Protein AF-A0A954TLA0-F1 (afdb_monomer)

Sequence (305 aa):
HREVVFVLYDPREITYAGLVEFLIKHIDPTNRRGQFNDPGVQYSPAIYYANAEEKDDAQRVLQAIEEQRIFRGKLSVAIEPRVAFWPAEDYHQDYHQKNPVKYKFFRLASGRDAFVQRHWGLRASRLELPGAFPEGKREAAAISARAEQPAPWTNFSKPSAVELKRKLTSLQYKVTQEDGTEPAFRNAYWDNKKEGIYVDVVSGEPLFSSLAKFESGTGWPSFVEPITSHAVTYRSDWKLFYTRTEVRSRFGDSHLGHVFDDGPPERGGKRYCMNSAALRFIPKEEMEAEGYGELLKLFDTAARQ

pLDDT: mean 85.94, std 15.07, range [29.86, 98.5]

Radius of gyration: 22.67 Å; Cα contacts (8 Å, |Δi|>4): 477; chains: 1; bounding box: 55×40×61 Å

Mean predicted aligned error: 14.84 Å

Secondary structure (DSSP, 8-state):
----------TTTS-HHHHHHHHHHTS-TT-TTEETTEESGGGS-EEEESSHHHHHHHHHHHHHHHHTT-SSS----EEEE-----PPPTTTTTHHHHSHHHHHHHHHHHTHHHHHHHHTGGGGG---STTSS-TTHHHHHHHHHHHS---GGG---PPPHHHHHHHS-HHHHHHHHH---PPTTSSSSSS---SEEEEETTT--EEEEGGGEE--SSSS-EESS-SSTTSEEEEEE-SSSS-EEEEEETTT--EEEEEES-S-GGGTS-EEEE-GGGEEEEEHHHHTTTT-GGGGGGT-GGG--

Solvent-accessible surface area (backbone atoms only — not comparable to full-atom values): 17425 Å² total; per-residue (Å²): 122,62,76,80,83,88,82,88,79,54,62,84,74,37,24,69,34,25,54,47,49,54,48,55,45,69,54,58,46,65,37,60,53,13,38,79,76,43,77,35,66,36,44,28,47,69,47,68,24,90,50,71,67,50,44,51,32,46,51,52,45,52,50,59,49,54,75,65,57,67,57,92,70,74,75,38,58,44,80,42,75,60,69,92,82,77,86,72,59,76,79,65,57,62,35,60,72,79,37,44,68,64,40,51,50,51,48,64,72,34,46,50,62,63,51,30,46,72,64,41,44,80,52,51,84,48,92,80,62,91,58,27,39,36,89,68,50,51,52,56,53,48,47,49,60,64,69,39,62,73,62,84,72,75,76,49,54,52,68,54,75,70,55,46,69,71,73,42,52,75,63,28,41,36,18,22,75,66,67,43,81,75,60,63,72,67,58,85,38,44,84,65,80,68,62,30,38,30,19,33,61,76,38,60,39,65,33,33,38,43,86,36,45,54,91,76,85,73,32,45,30,25,23,40,54,58,64,41,95,72,31,53,42,78,45,87,36,72,91,51,103,58,82,43,40,31,33,24,37,59,52,42,61,27,33,32,40,37,49,44,81,83,24,59,65,96,58,74,20,27,27,39,42,31,38,41,59,27,41,38,80,42,46,55,90,47,24,52,84,74,68,45,43,87,59,50,65,79,72,50,78,84,79,78,123

Structure (mmCIF, N/CA/C/O backbone):
data_AF-A0A954TLA0-F1
#
_entry.id   AF-A0A954TLA0-F1
#
loop_
_atom_site.group_PDB
_atom_site.id
_atom_site.type_symbol
_atom_site.label_atom_id
_atom_site.label_alt_id
_atom_site.label_comp_id
_atom_site.label_asym_id
_atom_site.label_entity_id
_atom_site.label_seq_id
_atom_site.pdbx_PDB_ins_code
_atom_site.Cartn_x
_atom_site.Cartn_y
_atom_site.Cartn_z
_atom_site.occupancy
_atom_site.B_iso_or_equiv
_atom_site.auth_seq_id
_atom_site.auth_comp_id
_atom_site.auth_asym_id
_atom_site.auth_atom_id
_atom_site.pdbx_PDB_model_num
ATOM 1 N N . HIS A 1 1 ? 27.339 -6.045 -15.512 1.00 86.62 1 HIS A N 1
ATOM 2 C CA . HIS A 1 1 ? 25.903 -6.154 -15.845 1.00 86.62 1 HIS A CA 1
ATOM 3 C C . HIS A 1 1 ? 25.101 -5.290 -14.879 1.00 86.62 1 HIS A C 1
ATOM 5 O O . HIS A 1 1 ? 25.613 -5.018 -13.797 1.00 86.62 1 HIS A O 1
ATOM 11 N N . ARG A 1 2 ? 23.914 -4.811 -15.274 1.00 94.50 2 ARG A N 1
ATOM 12 C CA . ARG A 1 2 ? 22.953 -4.197 -14.342 1.00 94.50 2 ARG A CA 1
ATOM 13 C C . ARG A 1 2 ? 21.958 -5.257 -13.883 1.00 94.50 2 ARG A C 1
ATOM 15 O O . ARG A 1 2 ? 21.593 -6.109 -14.691 1.00 94.50 2 ARG A O 1
ATOM 22 N N . GLU A 1 3 ? 21.535 -5.195 -12.628 1.00 95.56 3 GLU A N 1
ATOM 23 C CA . GLU A 1 3 ? 20.371 -5.940 -12.163 1.00 95.56 3 GLU A CA 1
ATOM 24 C C . GLU A 1 3 ? 19.129 -5.353 -12.828 1.00 95.56 3 GLU A C 1
ATOM 26 O O . GLU A 1 3 ? 18.889 -4.146 -12.787 1.00 95.56 3 GLU A O 1
ATOM 31 N N . VAL A 1 4 ? 18.373 -6.204 -13.513 1.00 94.56 4 VAL A N 1
ATOM 32 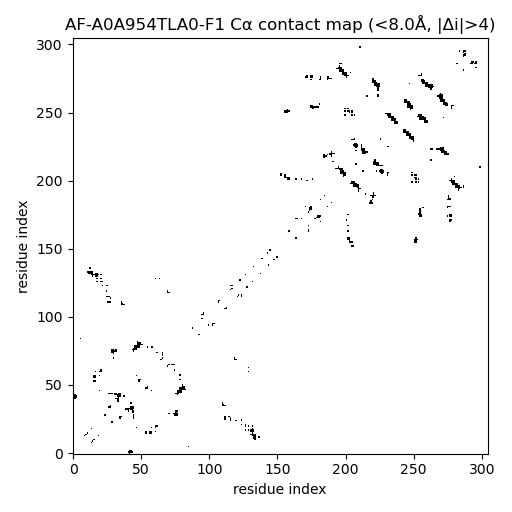C CA . VAL A 1 4 ? 17.243 -5.793 -14.344 1.00 94.56 4 VAL A CA 1
ATOM 33 C C . VAL A 1 4 ? 16.092 -6.767 -14.166 1.00 94.56 4 VAL A C 1
ATOM 35 O O . VAL A 1 4 ? 16.298 -7.960 -13.953 1.00 94.56 4 VAL A O 1
ATOM 38 N N . VAL A 1 5 ? 14.872 -6.254 -14.287 1.00 94.69 5 VAL A N 1
ATOM 39 C CA . VAL A 1 5 ? 13.654 -7.066 -14.300 1.00 94.69 5 VAL A CA 1
ATOM 40 C C . VAL A 1 5 ? 13.154 -7.141 -15.735 1.00 94.69 5 VAL A C 1
ATOM 42 O O . VAL A 1 5 ? 12.960 -6.113 -16.383 1.00 94.69 5 VAL A O 1
ATOM 45 N N . PHE A 1 6 ? 12.945 -8.359 -16.229 1.00 91.62 6 PHE A N 1
ATOM 46 C CA . PHE A 1 6 ? 12.265 -8.583 -17.498 1.00 91.62 6 PHE A CA 1
ATOM 47 C C . PHE A 1 6 ? 10.752 -8.538 -17.267 1.00 91.62 6 PHE A C 1
ATOM 49 O O . PHE A 1 6 ? 10.224 -9.314 -16.473 1.00 91.62 6 PHE A O 1
ATOM 56 N N . VAL A 1 7 ? 10.060 -7.617 -17.938 1.00 91.50 7 VAL A N 1
ATOM 57 C CA . VAL A 1 7 ? 8.620 -7.397 -17.755 1.00 91.50 7 VAL A CA 1
ATOM 58 C C . VAL A 1 7 ? 7.876 -7.859 -19.000 1.00 91.50 7 VAL A C 1
ATOM 60 O O . VAL A 1 7 ? 8.018 -7.275 -20.073 1.00 91.50 7 VAL A O 1
ATOM 63 N N . LEU A 1 8 ? 7.061 -8.899 -18.841 1.00 85.50 8 LEU A N 1
ATOM 64 C CA . LEU A 1 8 ? 6.018 -9.253 -19.798 1.00 85.50 8 LEU A CA 1
ATOM 65 C C . LEU A 1 8 ? 4.745 -8.498 -19.422 1.00 85.50 8 LEU A C 1
ATOM 67 O O . LEU A 1 8 ? 4.353 -8.495 -18.256 1.00 85.50 8 LEU A O 1
ATOM 71 N N . TYR A 1 9 ? 4.109 -7.855 -20.397 1.00 85.38 9 TYR A N 1
ATOM 72 C CA . TYR A 1 9 ? 2.904 -7.060 -20.183 1.00 85.38 9 TYR A CA 1
ATOM 73 C C . TYR A 1 9 ? 1.957 -7.166 -21.381 1.00 85.38 9 TYR A C 1
ATOM 75 O O . TYR A 1 9 ? 2.386 -7.483 -22.490 1.00 85.38 9 TYR A O 1
ATOM 83 N N . ASP A 1 10 ? 0.669 -6.907 -21.150 1.00 84.44 10 ASP A N 1
ATOM 84 C CA . ASP A 1 10 ? -0.326 -6.797 -22.217 1.00 84.44 10 ASP A CA 1
ATOM 85 C C . ASP A 1 10 ? -0.415 -5.329 -22.672 1.00 84.44 10 ASP A C 1
ATOM 87 O O . ASP A 1 10 ? -0.876 -4.490 -21.888 1.00 84.44 10 ASP A O 1
ATOM 91 N N . PRO A 1 11 ? -0.016 -4.991 -23.916 1.00 83.50 11 PRO A N 1
ATOM 92 C CA . PRO A 1 11 ? -0.061 -3.620 -24.421 1.00 83.50 11 PRO A CA 1
ATOM 93 C C . PRO A 1 11 ? -1.485 -3.061 -24.531 1.00 83.50 11 PRO A C 1
ATOM 95 O O . PRO A 1 11 ? -1.650 -1.860 -24.718 1.00 83.50 11 PRO A O 1
ATOM 98 N N . ARG A 1 12 ? -2.523 -3.900 -24.405 1.00 84.06 12 ARG A N 1
ATOM 99 C CA . ARG A 1 12 ? -3.929 -3.472 -24.330 1.00 84.06 12 ARG A CA 1
ATOM 100 C C . ARG A 1 12 ? -4.327 -3.010 -22.927 1.00 84.06 12 ARG A C 1
ATOM 102 O O . ARG A 1 12 ? -5.324 -2.309 -22.777 1.00 84.06 12 ARG A O 1
ATOM 109 N N . GLU A 1 13 ? -3.563 -3.393 -21.907 1.00 81.94 13 GLU A N 1
ATOM 110 C CA . GLU A 1 13 ? -3.814 -3.066 -20.501 1.00 81.94 13 GLU A CA 1
ATOM 111 C C . GLU A 1 13 ? -2.918 -1.936 -20.000 1.00 81.94 13 GLU A C 1
ATOM 113 O O . GLU A 1 13 ? -3.384 -1.072 -19.265 1.00 81.94 13 GLU A O 1
ATOM 118 N N . ILE A 1 14 ? -1.652 -1.915 -20.413 1.00 87.88 14 ILE A N 1
ATOM 119 C CA . ILE A 1 14 ? -0.665 -0.897 -20.046 1.00 87.88 14 ILE A CA 1
ATOM 120 C C . ILE A 1 14 ? 0.317 -0.726 -21.198 1.00 87.88 14 ILE A C 1
ATOM 122 O O . ILE A 1 14 ? 0.687 -1.697 -21.846 1.00 87.88 14 ILE A O 1
ATOM 126 N N . THR A 1 15 ? 0.746 0.497 -21.477 1.00 92.38 15 THR A N 1
ATOM 127 C CA . THR A 1 15 ? 1.724 0.746 -22.544 1.00 92.38 15 THR A CA 1
ATOM 128 C C . THR A 1 15 ? 3.154 0.675 -22.010 1.00 92.38 15 THR A C 1
ATOM 130 O O . THR A 1 15 ? 3.390 0.710 -20.797 1.00 92.38 15 THR A O 1
ATOM 133 N N . TYR A 1 16 ? 4.133 0.681 -22.917 1.00 93.75 16 TYR A N 1
ATOM 134 C CA . TYR A 1 16 ? 5.533 0.854 -22.541 1.00 93.75 16 TYR A CA 1
ATOM 135 C C . TYR A 1 16 ? 5.761 2.157 -21.757 1.00 93.75 16 TYR A C 1
ATOM 137 O O . TYR A 1 16 ? 6.376 2.140 -20.690 1.00 93.75 16 TYR A O 1
ATOM 145 N N . ALA A 1 17 ? 5.187 3.275 -22.213 1.00 94.56 17 ALA A N 1
ATOM 146 C CA . ALA A 1 17 ? 5.220 4.540 -21.479 1.00 94.56 17 ALA A CA 1
ATOM 147 C C . ALA A 1 17 ? 4.639 4.428 -20.053 1.00 94.56 17 ALA A C 1
ATOM 149 O O . ALA A 1 17 ? 5.179 5.030 -19.123 1.00 94.56 17 ALA A O 1
ATOM 150 N N . GLY A 1 18 ? 3.585 3.629 -19.850 1.00 93.62 18 GLY A N 1
ATOM 151 C CA . GLY A 1 18 ? 3.006 3.370 -18.528 1.00 93.62 18 GLY A CA 1
ATOM 152 C C . GLY A 1 18 ? 3.948 2.597 -17.608 1.00 93.62 18 GLY A C 1
ATOM 153 O O . GLY A 1 18 ? 4.080 2.936 -16.431 1.00 93.62 18 GLY A O 1
ATOM 154 N N . LEU A 1 19 ? 4.668 1.611 -18.149 1.00 95.25 19 LEU A N 1
ATOM 155 C CA . LEU A 1 19 ? 5.715 0.899 -17.413 1.00 95.25 19 LEU A CA 1
ATOM 156 C C . LEU A 1 19 ? 6.878 1.819 -17.034 1.00 95.25 19 LEU A C 1
ATOM 158 O O . LEU A 1 19 ? 7.366 1.754 -15.903 1.00 95.25 19 LEU A O 1
ATOM 162 N N . VAL A 1 20 ? 7.301 2.700 -17.946 1.00 96.88 20 VAL A N 1
ATOM 163 C CA . VAL A 1 20 ? 8.341 3.696 -17.660 1.00 96.88 20 VAL A CA 1
ATOM 164 C C . VAL A 1 20 ? 7.875 4.648 -16.559 1.00 96.88 20 VAL A C 1
ATOM 166 O O . VAL A 1 20 ? 8.606 4.856 -15.593 1.00 96.88 20 VAL A O 1
ATOM 169 N N . GLU A 1 21 ? 6.653 5.182 -16.640 1.00 95.19 21 GLU A N 1
ATOM 170 C CA . GLU A 1 21 ? 6.105 6.053 -15.595 1.00 95.19 21 GLU A CA 1
ATOM 171 C C . GLU A 1 21 ? 6.085 5.339 -14.237 1.00 95.19 21 GLU A C 1
ATOM 173 O O . GLU A 1 21 ? 6.549 5.894 -13.233 1.00 95.19 21 GLU A O 1
ATOM 178 N N . PHE A 1 22 ? 5.596 4.096 -14.208 1.00 94.19 22 PHE A N 1
ATOM 179 C CA . PHE A 1 22 ? 5.566 3.286 -12.997 1.00 94.19 22 PHE A CA 1
ATOM 180 C C . PHE A 1 22 ? 6.968 3.110 -12.407 1.00 94.19 22 PHE A C 1
ATOM 182 O O . PHE A 1 22 ? 7.162 3.329 -11.210 1.00 94.19 22 PHE A O 1
ATOM 189 N N . LEU A 1 23 ? 7.959 2.764 -13.234 1.00 95.56 23 LEU A N 1
ATOM 190 C CA . LEU A 1 23 ? 9.342 2.592 -12.800 1.00 95.56 23 LEU A CA 1
ATOM 191 C C . LEU A 1 23 ? 9.877 3.866 -12.137 1.00 95.56 23 LEU A C 1
ATOM 193 O O . LEU A 1 23 ? 10.353 3.803 -11.003 1.00 95.56 23 LEU A O 1
ATOM 197 N N . ILE A 1 24 ? 9.760 5.019 -12.804 1.00 96.38 24 ILE A N 1
ATOM 198 C CA . ILE A 1 24 ? 10.308 6.294 -12.313 1.00 96.38 24 ILE A CA 1
ATOM 199 C C . ILE A 1 24 ? 9.668 6.727 -10.991 1.00 96.38 24 ILE A C 1
ATOM 201 O O . ILE A 1 24 ? 10.348 7.285 -10.127 1.00 96.38 24 ILE A O 1
ATOM 205 N N . LYS A 1 25 ? 8.390 6.399 -10.783 1.00 93.56 25 LYS A N 1
ATOM 206 C CA . LYS A 1 25 ? 7.686 6.652 -9.517 1.00 93.56 25 LYS A CA 1
ATOM 207 C C . LYS A 1 25 ? 8.184 5.811 -8.344 1.00 93.56 25 LYS A C 1
ATOM 209 O O . LYS A 1 25 ? 7.926 6.165 -7.196 1.00 93.56 25 LYS A O 1
ATOM 214 N N . HIS A 1 26 ? 8.913 4.731 -8.610 1.00 92.88 26 HIS A N 1
ATOM 215 C CA . HIS A 1 26 ? 9.333 3.768 -7.599 1.00 92.88 26 HIS A CA 1
ATOM 216 C C . HIS A 1 26 ? 10.852 3.659 -7.436 1.00 92.88 26 HIS A C 1
ATOM 218 O O . HIS A 1 26 ? 11.294 2.814 -6.663 1.00 92.88 26 HIS A O 1
ATOM 224 N N . ILE A 1 27 ? 11.660 4.462 -8.119 1.00 95.25 27 ILE A N 1
ATOM 225 C CA . ILE A 1 27 ? 13.128 4.466 -7.988 1.00 95.25 27 ILE A CA 1
ATOM 226 C C . ILE A 1 27 ? 13.619 5.854 -7.557 1.00 95.25 27 ILE A C 1
ATOM 228 O O . ILE A 1 27 ? 12.826 6.789 -7.475 1.00 95.25 27 ILE A O 1
ATOM 232 N N . ASP A 1 28 ? 14.914 5.999 -7.280 1.00 96.00 28 ASP A N 1
ATOM 233 C CA . ASP A 1 28 ? 15.593 7.295 -7.276 1.00 96.00 28 ASP A CA 1
ATOM 234 C C . ASP A 1 28 ? 16.133 7.577 -8.688 1.00 96.00 28 ASP A C 1
ATOM 236 O O . ASP A 1 28 ? 17.219 7.105 -9.042 1.00 96.00 28 ASP A O 1
ATOM 240 N N . PRO A 1 29 ? 15.412 8.342 -9.525 1.00 96.62 29 PRO A N 1
ATOM 241 C CA . PRO A 1 29 ? 15.835 8.597 -10.893 1.00 96.62 29 PRO A CA 1
ATOM 242 C C . PRO A 1 29 ? 16.963 9.633 -10.979 1.00 96.62 29 PRO A C 1
ATOM 244 O O . PRO A 1 29 ? 17.376 9.970 -12.081 1.00 96.62 29 PRO A O 1
ATOM 247 N N . THR A 1 30 ? 17.464 10.169 -9.861 1.00 95.62 30 THR A N 1
ATOM 248 C CA . THR A 1 30 ? 18.510 11.208 -9.839 1.00 95.62 30 THR A CA 1
ATOM 249 C C . THR A 1 30 ? 19.904 10.648 -9.560 1.00 95.62 30 THR A C 1
ATOM 251 O O . THR A 1 30 ? 20.910 11.307 -9.833 1.00 95.62 30 THR A O 1
ATOM 254 N N . ASN A 1 31 ? 19.991 9.411 -9.067 1.00 93.94 31 ASN A N 1
ATOM 255 C CA . ASN A 1 31 ? 21.252 8.782 -8.702 1.00 93.94 31 ASN A CA 1
ATOM 256 C C . ASN A 1 31 ? 21.786 7.862 -9.811 1.00 93.94 31 ASN A C 1
ATOM 258 O O . ASN A 1 31 ? 21.338 6.734 -9.983 1.00 93.94 31 ASN A O 1
ATOM 262 N N . ARG A 1 32 ? 22.829 8.306 -10.523 1.00 93.06 32 ARG A N 1
ATOM 263 C CA . ARG A 1 32 ? 23.503 7.487 -11.554 1.00 93.06 32 ARG A CA 1
ATOM 264 C C . ARG A 1 32 ? 24.415 6.376 -11.015 1.00 93.06 32 ARG A C 1
ATOM 266 O O . ARG A 1 32 ? 24.985 5.633 -11.808 1.00 93.06 32 ARG A O 1
ATOM 273 N N . ARG A 1 33 ? 24.673 6.323 -9.704 1.00 92.06 33 ARG A N 1
ATOM 274 C CA . ARG A 1 33 ? 25.704 5.457 -9.091 1.00 92.06 33 ARG A CA 1
ATOM 275 C C . ARG A 1 33 ? 25.133 4.327 -8.237 1.00 92.06 33 ARG A C 1
ATOM 277 O O . ARG A 1 33 ? 25.907 3.653 -7.565 1.00 92.06 33 ARG A O 1
ATOM 284 N N . GLY A 1 34 ? 23.821 4.131 -8.252 1.00 94.00 34 GLY A N 1
ATOM 285 C CA . GLY A 1 34 ? 23.151 3.059 -7.527 1.00 94.00 34 GLY A CA 1
ATOM 286 C C . GLY A 1 34 ? 21.686 3.385 -7.282 1.00 94.00 34 GLY A C 1
ATOM 287 O O . GLY A 1 34 ? 21.138 4.301 -7.904 1.00 94.00 34 GLY A O 1
ATOM 288 N N . GLN A 1 35 ? 21.074 2.663 -6.351 1.00 94.81 35 GLN A N 1
ATOM 289 C CA . GLN A 1 35 ? 19.713 2.912 -5.893 1.00 94.81 35 GLN A CA 1
ATOM 290 C C . GLN A 1 35 ? 19.660 2.876 -4.377 1.00 94.81 35 GLN A C 1
ATOM 292 O O . GLN A 1 35 ? 19.987 1.873 -3.762 1.00 94.81 35 GLN A O 1
ATOM 297 N N . PHE A 1 36 ? 19.214 3.978 -3.778 1.00 94.56 36 PHE A N 1
ATOM 298 C CA . PHE A 1 36 ? 19.054 4.090 -2.331 1.00 94.56 36 PHE A CA 1
ATOM 299 C C . PHE A 1 36 ? 20.316 3.643 -1.560 1.00 94.56 36 PHE A C 1
ATOM 301 O O . PHE A 1 36 ? 21.389 4.207 -1.779 1.00 94.56 36 PHE A O 1
ATOM 308 N N . ASN A 1 37 ? 20.200 2.642 -0.683 1.00 92.31 37 ASN A N 1
ATOM 309 C CA . ASN A 1 37 ? 21.309 2.084 0.094 1.00 92.31 37 ASN A CA 1
ATOM 310 C C . ASN A 1 37 ? 22.177 1.074 -0.675 1.00 92.31 37 ASN A C 1
ATOM 312 O O . ASN A 1 37 ? 23.136 0.563 -0.100 1.00 92.31 37 ASN A O 1
ATOM 316 N N . ASP A 1 38 ? 21.872 0.809 -1.945 1.00 91.56 38 ASP A N 1
ATOM 317 C CA . ASP A 1 38 ? 22.571 -0.147 -2.798 1.00 91.56 38 ASP A CA 1
ATOM 318 C C . ASP A 1 38 ? 23.480 0.605 -3.795 1.00 91.56 38 ASP A C 1
ATOM 320 O O . ASP A 1 38 ? 23.035 1.047 -4.866 1.00 91.56 38 ASP A O 1
ATOM 324 N N . PRO A 1 39 ? 24.769 0.823 -3.459 1.00 93.75 39 PRO A N 1
ATOM 325 C CA . PRO A 1 39 ? 25.712 1.506 -4.334 1.00 93.75 39 PRO A CA 1
ATOM 326 C C . PRO A 1 39 ? 26.270 0.560 -5.400 1.00 93.75 39 PRO A C 1
ATOM 328 O O . PRO A 1 39 ? 26.499 -0.625 -5.163 1.00 93.75 39 PRO A O 1
ATOM 331 N N . GLY A 1 40 ? 26.588 1.110 -6.566 1.00 95.56 40 GLY A N 1
ATOM 332 C CA . GLY A 1 40 ? 27.245 0.391 -7.651 1.00 95.56 40 GLY A CA 1
ATOM 333 C C . GLY A 1 40 ? 26.529 0.562 -8.983 1.00 95.56 40 GLY A C 1
ATOM 334 O O . GLY A 1 40 ? 25.321 0.786 -9.055 1.00 95.56 40 GLY A O 1
ATOM 335 N N . VAL A 1 41 ? 27.291 0.441 -10.071 1.00 92.69 41 VAL A N 1
ATOM 336 C CA . VAL A 1 41 ? 26.756 0.566 -11.437 1.00 92.69 41 VAL A CA 1
ATOM 337 C C . VAL A 1 41 ? 25.732 -0.534 -11.724 1.00 92.69 41 VAL A C 1
ATOM 339 O O . VAL A 1 41 ? 24.780 -0.300 -12.465 1.00 92.69 41 VAL A O 1
ATOM 342 N N . GLN A 1 42 ? 25.862 -1.699 -11.090 1.00 95.12 42 GLN A N 1
ATOM 343 C CA . GLN A 1 42 ? 24.897 -2.788 -11.201 1.00 95.12 42 GLN A CA 1
ATOM 344 C C . GLN A 1 42 ? 23.488 -2.407 -10.721 1.00 95.12 42 GLN A C 1
ATOM 346 O O . GLN A 1 42 ? 22.522 -2.943 -11.248 1.00 95.12 42 GLN A O 1
ATOM 351 N N . TYR A 1 43 ? 23.371 -1.430 -9.819 1.00 95.56 43 TYR A N 1
ATOM 352 C CA . TYR A 1 43 ? 22.092 -0.903 -9.342 1.00 95.56 43 TYR A CA 1
ATOM 353 C C . TYR A 1 43 ? 21.723 0.431 -9.992 1.00 95.56 43 TYR A C 1
ATOM 355 O O . TYR A 1 43 ? 20.728 1.029 -9.619 1.00 95.56 43 TYR A O 1
ATOM 363 N N . SER A 1 44 ? 22.519 0.960 -10.925 1.00 95.69 44 SER A N 1
ATOM 364 C CA . SER A 1 44 ? 22.196 2.248 -11.553 1.00 95.69 44 SER A CA 1
ATOM 365 C C . SER A 1 44 ? 20.916 2.150 -12.399 1.00 95.69 44 SER A C 1
ATOM 367 O O . SER A 1 44 ? 20.698 1.131 -13.058 1.00 95.69 44 SER A O 1
ATOM 369 N N . PRO A 1 45 ? 20.059 3.185 -12.411 1.00 96.56 45 PRO A N 1
ATOM 370 C CA . PRO A 1 45 ? 18.765 3.116 -13.075 1.00 96.56 45 PRO A CA 1
ATOM 371 C C . PRO A 1 45 ? 18.913 3.145 -14.601 1.00 96.56 45 PRO A C 1
ATOM 373 O O . PRO A 1 45 ? 19.607 3.998 -15.161 1.00 96.56 45 PRO A O 1
ATOM 376 N N . ALA A 1 46 ? 18.227 2.227 -15.282 1.00 96.88 46 ALA A N 1
ATOM 377 C CA . ALA A 1 46 ? 18.240 2.122 -16.736 1.00 96.88 46 ALA A CA 1
ATOM 378 C C . ALA A 1 46 ? 16.910 1.589 -17.282 1.00 96.88 46 ALA A C 1
ATOM 380 O O . ALA A 1 46 ? 16.250 0.767 -16.647 1.00 96.88 46 ALA A O 1
ATOM 381 N N . ILE A 1 47 ? 16.557 2.046 -18.480 1.00 97.88 47 ILE A N 1
ATOM 382 C CA . ILE A 1 47 ? 15.422 1.611 -19.289 1.00 97.88 47 ILE A CA 1
ATOM 383 C C . ILE A 1 47 ? 15.989 1.023 -20.580 1.00 97.88 47 ILE A C 1
ATOM 385 O O . ILE A 1 47 ? 16.832 1.648 -21.229 1.00 97.88 47 ILE A O 1
ATOM 389 N N . TYR A 1 48 ? 15.523 -0.170 -20.950 1.00 97.31 48 TYR A N 1
ATOM 390 C CA . TYR A 1 48 ? 15.961 -0.854 -22.163 1.00 97.31 48 TYR A CA 1
ATOM 391 C C . TYR A 1 48 ? 14.828 -0.932 -23.181 1.00 97.31 48 TYR A C 1
ATOM 393 O O . TYR A 1 48 ? 13.767 -1.472 -22.864 1.00 97.31 48 TYR A O 1
ATOM 401 N N . TYR A 1 49 ? 15.062 -0.423 -24.390 1.00 96.75 49 TYR A N 1
ATOM 402 C CA . TYR A 1 49 ? 14.071 -0.384 -25.470 1.00 96.75 49 TYR A CA 1
ATOM 403 C C . TYR A 1 49 ? 14.387 -1.400 -26.571 1.00 96.75 49 TYR A C 1
ATOM 405 O O . TYR A 1 49 ? 15.546 -1.637 -26.915 1.00 96.75 49 TYR A O 1
ATOM 413 N N . ALA A 1 50 ? 13.359 -2.001 -27.156 1.00 94.12 50 ALA A N 1
ATOM 414 C CA . ALA A 1 50 ? 13.463 -2.951 -28.257 1.00 94.12 50 ALA A CA 1
ATOM 415 C C . ALA A 1 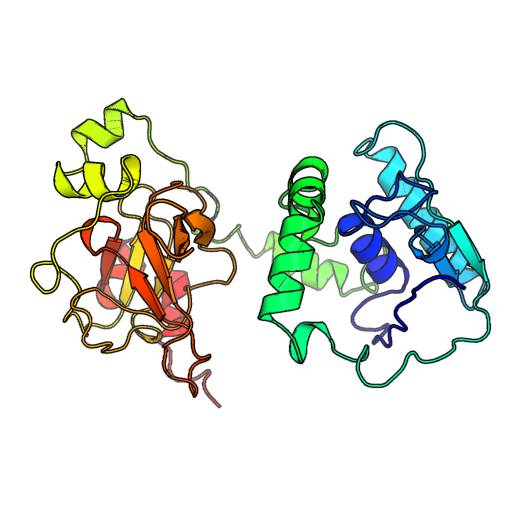50 ? 13.403 -2.278 -29.637 1.00 94.12 50 ALA A C 1
ATOM 417 O O . ALA A 1 50 ? 13.934 -2.828 -30.601 1.00 94.12 50 ALA A O 1
ATOM 418 N N . ASN A 1 51 ? 12.763 -1.111 -29.747 1.00 94.81 51 ASN A N 1
ATOM 419 C CA . ASN A 1 51 ? 12.557 -0.395 -31.007 1.00 94.81 51 ASN A CA 1
ATOM 420 C C . ASN A 1 51 ? 12.538 1.136 -30.794 1.00 94.81 51 ASN A C 1
ATOM 422 O O . ASN A 1 51 ? 12.682 1.621 -29.672 1.00 94.81 51 ASN A O 1
ATOM 426 N N . ALA A 1 52 ? 12.413 1.898 -31.885 1.00 96.00 52 ALA A N 1
ATOM 427 C CA . ALA A 1 52 ? 12.415 3.361 -31.838 1.00 96.00 52 ALA A CA 1
ATOM 428 C C . ALA A 1 52 ? 11.216 3.941 -31.066 1.00 96.00 52 ALA A C 1
ATOM 430 O O . ALA A 1 52 ? 11.390 4.904 -30.331 1.00 96.00 52 ALA A O 1
ATOM 431 N N . GLU A 1 53 ? 10.039 3.322 -31.170 1.00 93.25 53 GLU A N 1
ATOM 432 C CA . GLU A 1 53 ? 8.823 3.769 -30.480 1.00 93.25 53 GLU A CA 1
ATOM 433 C C . GLU A 1 53 ? 8.976 3.688 -28.954 1.00 93.25 53 GLU A C 1
ATOM 435 O O . GLU A 1 53 ? 8.739 4.670 -28.257 1.00 93.25 53 GLU A O 1
ATOM 440 N N . GLU A 1 54 ? 9.486 2.571 -28.425 1.00 95.62 54 GLU A N 1
ATOM 441 C CA . GLU A 1 54 ? 9.766 2.424 -26.989 1.00 95.62 54 GLU A CA 1
ATOM 442 C C . GLU A 1 54 ? 10.822 3.430 -26.497 1.00 95.62 54 GLU A C 1
ATOM 444 O O . GLU A 1 54 ? 10.734 3.956 -25.384 1.00 95.62 54 GLU A O 1
ATOM 449 N N . LYS A 1 55 ? 11.827 3.728 -27.329 1.00 97.81 55 LYS A N 1
ATOM 450 C CA . LYS A 1 55 ? 12.838 4.742 -27.010 1.00 97.81 55 LYS A CA 1
ATOM 451 C C . LYS A 1 55 ? 12.206 6.129 -26.888 1.00 97.81 55 LYS A C 1
ATOM 453 O O . LYS A 1 55 ? 12.490 6.833 -25.916 1.00 97.81 55 LYS A O 1
ATOM 458 N N . ASP A 1 56 ? 11.372 6.499 -27.853 1.00 96.19 56 ASP A N 1
ATOM 459 C CA . ASP A 1 56 ? 10.691 7.791 -27.890 1.00 96.19 56 ASP A CA 1
ATOM 460 C C . ASP A 1 56 ? 9.702 7.915 -26.718 1.00 96.19 56 ASP A C 1
ATOM 462 O O . ASP A 1 56 ? 9.661 8.947 -26.042 1.00 96.19 56 ASP A O 1
ATOM 466 N N . ASP A 1 57 ? 8.984 6.838 -26.389 1.00 94.50 57 ASP A N 1
ATOM 467 C CA . ASP A 1 57 ? 8.114 6.754 -25.215 1.00 94.50 57 ASP A CA 1
ATOM 468 C C . ASP A 1 57 ? 8.872 6.979 -23.906 1.00 94.50 57 ASP A C 1
ATOM 470 O O . ASP A 1 57 ? 8.451 7.796 -23.080 1.00 94.50 57 ASP A O 1
ATOM 474 N N . ALA A 1 58 ? 10.009 6.303 -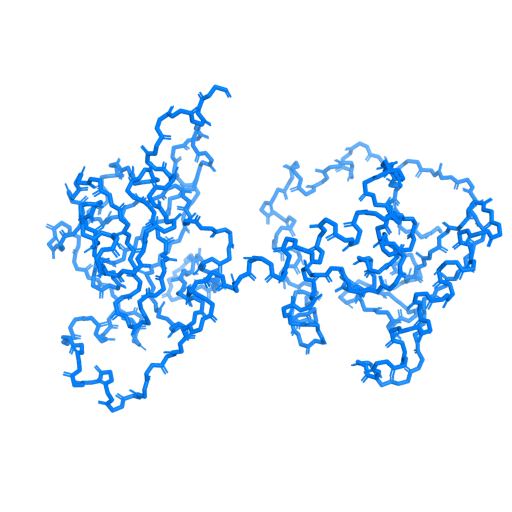23.714 1.00 96.94 58 ALA A N 1
ATOM 475 C CA . ALA A 1 58 ? 10.837 6.501 -22.530 1.00 96.94 58 ALA A CA 1
ATOM 476 C C . ALA A 1 58 ? 11.299 7.959 -22.411 1.00 96.94 58 ALA A C 1
ATOM 478 O O . ALA A 1 58 ? 11.161 8.566 -21.348 1.00 96.94 58 ALA A O 1
ATOM 479 N N . GLN A 1 59 ? 11.807 8.541 -23.501 1.00 97.19 59 GLN A N 1
ATOM 480 C CA . GLN A 1 59 ? 12.272 9.930 -23.528 1.00 97.19 59 GLN A CA 1
ATOM 481 C C . GLN A 1 59 ? 11.153 10.913 -23.181 1.00 97.19 59 GLN A C 1
ATOM 483 O O . GLN A 1 59 ? 11.338 11.783 -22.327 1.00 97.19 59 GLN A O 1
ATOM 488 N N . ARG A 1 60 ? 9.979 10.735 -23.789 1.00 95.19 60 ARG A N 1
ATOM 489 C CA . ARG A 1 60 ? 8.797 11.565 -23.555 1.00 95.19 60 ARG A CA 1
ATOM 490 C C . ARG A 1 60 ? 8.323 11.491 -22.105 1.00 95.19 60 ARG A C 1
ATOM 492 O O . ARG A 1 60 ? 8.003 12.522 -21.518 1.00 95.19 60 ARG A O 1
ATOM 499 N N . VAL A 1 61 ? 8.305 10.298 -21.508 1.00 96.12 61 VAL A N 1
ATOM 500 C CA . VAL A 1 61 ? 7.928 10.116 -20.097 1.00 96.12 61 VAL A CA 1
ATOM 501 C C . VAL A 1 61 ? 8.931 10.791 -19.164 1.00 96.12 61 VAL A C 1
ATOM 503 O O . VAL A 1 61 ? 8.516 11.527 -18.268 1.00 96.12 61 VAL A O 1
ATOM 506 N N . LEU A 1 62 ? 10.239 10.593 -19.373 1.00 96.06 62 LEU A N 1
ATOM 507 C CA . LEU A 1 62 ? 11.260 11.248 -18.547 1.00 96.06 62 LEU A CA 1
ATOM 508 C C . LEU A 1 62 ? 11.161 12.773 -18.644 1.00 96.06 62 LEU A C 1
ATOM 510 O O . LEU A 1 62 ? 11.158 13.443 -17.612 1.00 96.06 62 LEU A O 1
ATOM 514 N N . GLN A 1 63 ? 11.004 13.310 -19.856 1.00 94.88 63 GLN A N 1
ATOM 515 C CA . GLN A 1 63 ? 10.826 14.743 -20.075 1.00 94.88 63 GLN A CA 1
ATOM 516 C C . GLN A 1 63 ? 9.586 15.277 -19.342 1.00 94.88 63 GLN A C 1
ATOM 518 O O . GLN A 1 63 ? 9.678 16.259 -18.607 1.00 94.88 63 GLN A O 1
ATOM 523 N N . ALA A 1 64 ? 8.440 14.601 -19.466 1.00 93.31 64 ALA A N 1
ATOM 524 C CA . ALA A 1 64 ? 7.208 15.012 -18.795 1.00 93.31 64 ALA A CA 1
ATOM 525 C C . ALA A 1 64 ? 7.318 14.976 -17.258 1.00 93.31 64 ALA A C 1
ATOM 527 O O . ALA A 1 64 ? 6.614 15.712 -16.564 1.00 93.31 64 ALA A O 1
ATOM 528 N N . ILE A 1 65 ? 8.186 14.127 -16.697 1.00 93.44 65 ILE A N 1
ATOM 529 C CA . ILE A 1 65 ? 8.476 14.097 -15.256 1.00 93.44 65 ILE A CA 1
ATOM 530 C C . ILE A 1 65 ? 9.416 15.242 -14.856 1.00 93.44 65 ILE A C 1
ATOM 532 O O . ILE A 1 65 ? 9.193 15.878 -13.824 1.00 93.44 65 ILE A O 1
ATOM 536 N N . GLU A 1 66 ? 10.435 15.544 -15.662 1.00 94.56 66 GLU A N 1
ATOM 537 C CA . GLU A 1 66 ? 11.329 16.688 -15.434 1.00 94.56 66 GLU A CA 1
ATOM 538 C C . GLU A 1 66 ? 10.569 18.021 -15.437 1.00 94.56 66 GLU A C 1
ATOM 540 O O . GLU A 1 66 ? 10.784 18.867 -14.565 1.00 94.56 66 GLU A O 1
ATOM 545 N N . GLU A 1 67 ? 9.625 18.190 -16.365 1.00 93.25 67 GLU A N 1
ATOM 546 C CA . GLU A 1 67 ? 8.786 19.389 -16.488 1.00 93.25 67 GLU A CA 1
ATOM 547 C C . GLU A 1 67 ? 7.924 19.646 -15.244 1.00 93.25 67 GLU A C 1
ATOM 549 O O . GLU A 1 67 ? 7.650 20.797 -14.901 1.00 93.25 67 GLU A O 1
ATOM 554 N N . GLN A 1 68 ? 7.566 18.591 -14.508 1.00 91.25 68 GLN A N 1
ATOM 555 C CA . GLN A 1 68 ? 6.827 18.701 -13.248 1.00 91.25 68 GLN A CA 1
ATOM 556 C C . GLN A 1 68 ? 7.687 19.173 -12.071 1.00 91.25 68 GLN A C 1
ATOM 558 O O . GLN A 1 68 ? 7.145 19.454 -11.003 1.00 91.25 68 GLN A O 1
ATOM 563 N N . ARG A 1 69 ? 9.015 19.263 -12.240 1.00 93.00 69 ARG A N 1
ATOM 564 C CA . ARG A 1 69 ? 9.964 19.767 -11.230 1.00 93.00 69 ARG A CA 1
ATOM 565 C C . ARG A 1 69 ? 9.865 19.054 -9.877 1.00 93.00 69 ARG A C 1
ATOM 567 O O . ARG A 1 69 ? 10.085 19.656 -8.828 1.00 93.00 69 ARG A O 1
ATOM 574 N N . ILE A 1 70 ? 9.558 17.757 -9.913 1.00 91.75 70 ILE A N 1
ATOM 575 C CA . ILE A 1 70 ? 9.491 16.887 -8.728 1.00 91.75 70 ILE A CA 1
ATOM 576 C C . ILE A 1 70 ? 10.884 16.705 -8.117 1.00 91.75 70 ILE A C 1
ATOM 578 O O . ILE A 1 70 ? 11.043 16.676 -6.897 1.00 91.75 70 ILE A O 1
ATOM 582 N N . PHE A 1 71 ? 11.902 16.626 -8.973 1.00 93.56 71 PHE A N 1
ATOM 583 C CA . PHE A 1 71 ? 13.297 16.488 -8.582 1.00 93.56 71 PHE A CA 1
ATOM 584 C C . PHE A 1 71 ? 14.085 17.752 -8.915 1.00 93.56 71 PHE A C 1
ATOM 586 O O . PHE A 1 71 ? 13.758 18.504 -9.834 1.00 93.56 71 PHE A O 1
ATOM 593 N N . ARG A 1 72 ? 15.163 17.983 -8.160 1.00 87.75 72 ARG A N 1
ATOM 594 C CA . ARG A 1 72 ? 16.108 19.061 -8.457 1.00 87.75 72 ARG A CA 1
ATOM 595 C C . ARG A 1 72 ? 17.072 18.602 -9.548 1.00 87.75 72 ARG A C 1
ATOM 597 O O . ARG A 1 72 ? 17.920 17.753 -9.294 1.00 87.75 72 ARG A O 1
ATOM 604 N N . GLY A 1 73 ? 16.985 19.222 -10.721 1.00 85.12 73 GLY A N 1
ATOM 605 C CA . GLY A 1 73 ? 17.865 18.926 -11.852 1.00 85.12 73 GLY A CA 1
ATOM 606 C C . GLY A 1 73 ? 17.341 17.802 -12.746 1.00 85.12 73 GLY A C 1
ATOM 607 O O . GLY A 1 73 ? 16.178 17.419 -12.653 1.00 85.12 73 GLY A O 1
ATOM 608 N N . LYS A 1 74 ? 18.204 17.322 -13.646 1.00 92.44 74 LYS A N 1
ATOM 609 C CA . LYS A 1 74 ? 17.850 16.305 -14.643 1.00 92.44 74 LYS A CA 1
ATOM 610 C C . LYS A 1 74 ? 17.845 14.896 -14.062 1.00 92.44 74 LYS A C 1
ATOM 612 O O . LYS A 1 74 ? 18.642 14.578 -13.174 1.00 92.44 74 LYS A O 1
ATOM 617 N N . LEU A 1 75 ? 16.996 14.044 -14.622 1.00 96.75 75 LEU A N 1
ATOM 618 C CA . LEU A 1 75 ? 16.996 12.619 -14.335 1.00 96.75 75 LEU A CA 1
ATOM 619 C C . LEU A 1 75 ? 18.271 11.981 -14.899 1.00 96.75 75 LEU A C 1
ATOM 621 O O . LEU A 1 75 ? 18.774 12.333 -15.962 1.00 96.75 75 LEU A O 1
ATOM 625 N N . SER A 1 76 ? 18.806 11.027 -14.152 1.00 95.62 76 SER A N 1
ATOM 626 C CA . SER A 1 76 ? 20.041 10.296 -14.431 1.00 95.62 76 SER A CA 1
ATOM 627 C C . SER A 1 76 ? 19.779 8.855 -14.883 1.00 95.62 76 SER A C 1
ATOM 629 O O . SER A 1 76 ? 20.615 7.975 -14.675 1.00 95.62 76 SER A O 1
ATOM 631 N N . VAL A 1 77 ? 18.612 8.604 -15.478 1.00 97.62 77 VAL A N 1
ATOM 632 C CA . VAL A 1 77 ? 18.188 7.277 -15.942 1.00 97.62 77 VAL A CA 1
ATOM 633 C C . VAL A 1 77 ? 18.727 7.029 -17.346 1.00 97.62 77 VAL A C 1
ATOM 635 O O . VAL A 1 77 ? 18.487 7.821 -18.256 1.00 97.62 77 VAL A O 1
ATOM 638 N N . ALA A 1 78 ? 19.467 5.936 -17.532 1.00 97.06 78 ALA A N 1
ATOM 639 C CA . ALA A 1 78 ? 19.978 5.565 -18.848 1.00 97.06 78 ALA A CA 1
ATOM 640 C C . ALA A 1 78 ? 18.850 5.030 -19.749 1.00 97.06 78 ALA A C 1
ATOM 642 O O . ALA A 1 78 ? 17.998 4.282 -19.279 1.00 97.06 78 ALA A O 1
ATOM 643 N N . ILE A 1 79 ? 18.862 5.377 -21.039 1.00 97.94 79 ILE A N 1
ATOM 644 C CA . ILE A 1 79 ? 17.968 4.805 -22.060 1.00 97.94 79 ILE A CA 1
ATOM 645 C C . ILE A 1 79 ? 18.844 4.093 -23.090 1.00 97.94 79 ILE A C 1
ATOM 647 O O . ILE A 1 79 ? 19.564 4.738 -23.855 1.00 97.94 79 ILE A O 1
ATOM 651 N N . GLU A 1 80 ? 18.808 2.765 -23.099 1.00 97.38 80 GLU A N 1
ATOM 652 C CA . GLU A 1 80 ? 19.751 1.924 -23.844 1.00 97.38 80 GLU A CA 1
ATOM 653 C C . GLU A 1 80 ? 19.013 0.883 -24.703 1.00 97.38 80 GLU A C 1
ATOM 655 O O . GLU A 1 80 ? 17.919 0.453 -24.344 1.00 97.38 80 GLU A O 1
ATOM 660 N N . PRO A 1 81 ? 19.563 0.461 -25.855 1.00 97.62 81 PRO A N 1
ATOM 661 C CA . PRO A 1 81 ? 18.955 -0.612 -26.634 1.00 97.62 81 PRO A CA 1
ATOM 662 C C . PRO A 1 81 ? 18.968 -1.918 -25.832 1.00 97.62 81 PRO A C 1
ATOM 664 O O . PRO A 1 81 ? 19.926 -2.218 -25.116 1.00 97.62 81 PRO A O 1
ATOM 667 N N . ARG A 1 82 ? 17.909 -2.717 -25.961 1.00 94.75 82 ARG A N 1
ATOM 668 C CA . ARG A 1 82 ? 17.798 -4.018 -25.302 1.00 94.75 82 ARG A CA 1
ATOM 669 C C . ARG A 1 82 ? 18.907 -4.947 -25.791 1.00 94.75 82 ARG A C 1
ATOM 671 O O . ARG A 1 82 ? 19.005 -5.251 -26.977 1.00 94.75 82 ARG A O 1
ATOM 678 N N . VAL A 1 83 ? 19.715 -5.417 -24.846 1.00 90.81 83 VAL A N 1
ATOM 679 C CA . VAL A 1 83 ? 20.787 -6.398 -25.058 1.00 90.81 83 VAL A CA 1
ATOM 680 C C . VAL A 1 83 ? 20.361 -7.785 -24.568 1.00 90.81 83 VAL A C 1
ATOM 682 O O . VAL A 1 83 ? 19.238 -7.966 -24.094 1.00 90.81 83 VAL A O 1
ATOM 685 N N . ALA A 1 84 ? 21.255 -8.771 -24.677 1.00 93.25 84 ALA A N 1
ATOM 686 C CA . ALA A 1 84 ? 21.034 -10.103 -24.123 1.00 93.25 84 ALA A CA 1
ATOM 687 C C . ALA A 1 84 ? 20.676 -10.030 -22.627 1.00 93.25 84 ALA A C 1
ATOM 689 O O . ALA A 1 84 ? 21.415 -9.454 -21.824 1.00 93.25 84 ALA A O 1
ATOM 690 N N . PHE A 1 85 ? 19.538 -10.625 -22.275 1.00 92.94 85 PHE A N 1
ATOM 691 C CA . PHE A 1 85 ? 19.090 -10.796 -20.899 1.00 92.94 85 PHE A CA 1
ATOM 692 C C . PHE A 1 85 ? 19.578 -12.148 -20.383 1.00 92.94 85 PHE A C 1
ATOM 694 O O . PHE A 1 85 ? 19.339 -13.177 -21.014 1.00 92.94 85 PHE A O 1
ATOM 701 N N . TRP A 1 86 ? 20.251 -12.130 -19.238 1.00 94.50 86 TRP A N 1
ATOM 702 C CA . TRP A 1 86 ? 20.748 -13.325 -18.568 1.00 94.50 86 TRP A CA 1
ATOM 703 C C . TRP A 1 86 ? 19.894 -13.550 -17.323 1.00 94.50 86 TRP A C 1
ATOM 705 O O . TRP A 1 86 ? 19.976 -12.732 -16.402 1.00 94.50 86 TRP A O 1
ATOM 715 N N . PRO A 1 87 ? 19.046 -14.594 -17.293 1.00 94.06 87 PRO A N 1
ATOM 716 C CA . PRO A 1 87 ? 18.270 -14.913 -16.106 1.00 94.06 87 PRO A CA 1
ATOM 717 C C . PRO A 1 87 ? 19.194 -15.120 -14.904 1.00 94.06 87 PRO A C 1
ATOM 719 O O . PRO A 1 87 ? 20.171 -15.863 -14.991 1.00 94.06 87 PRO A O 1
ATOM 722 N N . ALA A 1 88 ? 18.880 -14.453 -13.795 1.00 93.19 88 ALA A N 1
ATOM 723 C CA . ALA A 1 88 ? 19.516 -14.729 -12.513 1.00 93.19 88 ALA A CA 1
ATOM 724 C C . ALA A 1 88 ? 19.109 -16.118 -11.996 1.00 93.19 88 ALA A C 1
ATOM 726 O O . ALA A 1 88 ? 18.099 -16.681 -12.427 1.00 93.19 88 ALA A O 1
ATOM 727 N N . GLU A 1 89 ? 19.867 -16.640 -11.038 1.00 91.88 89 GLU A N 1
ATOM 728 C CA . GLU A 1 89 ? 19.630 -17.931 -10.399 1.00 91.88 89 GLU A CA 1
ATOM 729 C C . GLU A 1 89 ? 18.220 -18.034 -9.784 1.00 91.88 89 GLU A C 1
ATOM 731 O O . GLU A 1 89 ? 17.635 -17.045 -9.336 1.00 91.88 89 GLU A O 1
ATOM 736 N N . ASP A 1 90 ? 17.681 -19.254 -9.681 1.00 91.81 90 ASP A N 1
ATOM 737 C CA . ASP A 1 90 ? 16.304 -19.512 -9.221 1.00 91.81 90 ASP A CA 1
ATOM 738 C C . ASP A 1 90 ? 15.971 -18.934 -7.839 1.00 91.81 90 ASP A C 1
ATOM 740 O O . ASP A 1 90 ? 14.810 -18.629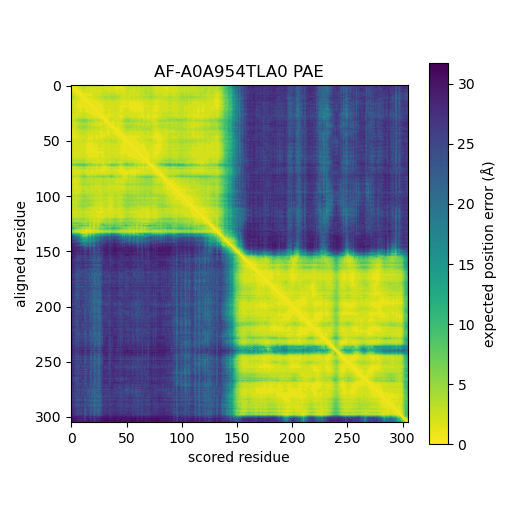 -7.543 1.00 91.81 90 ASP A O 1
ATOM 744 N N . TYR A 1 91 ? 16.974 -18.772 -6.972 1.00 89.75 91 TYR A N 1
ATOM 745 C CA . TYR A 1 91 ? 16.770 -18.184 -5.649 1.00 89.75 91 TYR A CA 1
ATOM 746 C C . TYR A 1 91 ? 16.478 -16.674 -5.707 1.00 89.75 91 TYR A C 1
ATOM 748 O O . TYR A 1 91 ? 15.863 -16.145 -4.779 1.00 89.75 91 TYR A O 1
ATOM 756 N N . HIS A 1 92 ? 16.882 -15.982 -6.779 1.00 89.75 92 HIS A N 1
ATOM 757 C CA . HIS A 1 92 ? 16.560 -14.574 -7.025 1.00 89.75 92 HIS A CA 1
ATOM 758 C C . HIS A 1 92 ? 15.172 -14.387 -7.650 1.00 89.75 92 HIS A C 1
ATOM 760 O O . HIS A 1 92 ? 14.537 -13.350 -7.440 1.00 89.75 92 HIS A O 1
ATOM 766 N N . GLN A 1 93 ? 14.676 -15.390 -8.378 1.00 89.56 93 GLN A N 1
ATOM 767 C CA . GLN A 1 93 ? 13.352 -15.344 -8.998 1.00 89.56 93 GLN A CA 1
ATOM 768 C C . GLN A 1 93 ? 12.264 -15.322 -7.923 1.00 89.56 93 GLN A C 1
ATOM 770 O O . GLN A 1 93 ? 12.310 -16.106 -6.972 1.00 89.56 93 GLN A O 1
ATOM 775 N N . ASP A 1 94 ? 11.297 -14.414 -8.052 1.00 87.25 94 ASP A N 1
ATOM 776 C CA . ASP A 1 94 ? 10.197 -14.221 -7.095 1.00 87.25 94 ASP A CA 1
ATOM 777 C C . ASP A 1 94 ? 10.651 -14.063 -5.638 1.00 87.25 94 ASP A C 1
ATOM 779 O O . ASP A 1 94 ? 9.934 -14.419 -4.700 1.00 87.25 94 ASP A O 1
ATOM 783 N N . TYR A 1 95 ? 11.844 -13.499 -5.414 1.00 85.19 95 TYR A N 1
ATOM 784 C CA . TYR A 1 95 ? 12.424 -13.385 -4.075 1.00 85.19 95 TYR A CA 1
ATOM 785 C C . TYR A 1 95 ? 11.487 -12.684 -3.076 1.00 85.19 95 TYR A C 1
ATOM 787 O O . TYR A 1 95 ? 11.418 -13.077 -1.913 1.00 85.19 95 TYR A O 1
ATOM 795 N N . HIS A 1 96 ? 10.715 -11.687 -3.526 1.00 81.69 96 HIS A N 1
ATOM 796 C CA . HIS A 1 96 ? 9.732 -10.991 -2.689 1.00 81.69 96 HIS A CA 1
ATOM 797 C C . HIS A 1 96 ? 8.576 -11.889 -2.212 1.00 81.69 96 HIS A C 1
ATOM 799 O O . HIS A 1 96 ? 8.011 -11.621 -1.154 1.00 81.69 96 HIS A O 1
ATOM 805 N N . GLN A 1 97 ? 8.237 -12.939 -2.966 1.00 80.25 97 GLN A N 1
ATOM 806 C CA . GLN A 1 97 ? 7.205 -13.918 -2.609 1.00 80.25 97 GLN A CA 1
ATOM 807 C C . GLN A 1 97 ? 7.795 -15.062 -1.789 1.00 80.25 97 GLN A C 1
ATOM 809 O O . GLN A 1 97 ? 7.196 -15.474 -0.801 1.00 80.25 97 GLN A O 1
ATOM 814 N N . LYS A 1 98 ? 8.989 -15.542 -2.164 1.00 83.06 98 LYS A N 1
ATOM 815 C CA . LYS A 1 98 ? 9.686 -16.643 -1.479 1.00 83.06 98 LYS A CA 1
ATOM 816 C C . LYS A 1 98 ? 10.232 -16.231 -0.108 1.00 83.06 98 LYS A C 1
ATOM 818 O O . LYS A 1 98 ? 10.267 -17.038 0.812 1.00 83.06 98 LYS A O 1
ATOM 823 N N . ASN A 1 99 ? 10.651 -14.971 0.042 1.00 76.69 99 ASN A N 1
ATOM 824 C CA . ASN A 1 99 ? 11.265 -14.427 1.258 1.00 76.69 99 ASN A CA 1
ATOM 825 C C . ASN A 1 99 ? 10.582 -13.118 1.707 1.00 76.69 99 ASN A C 1
ATOM 827 O O . ASN A 1 99 ? 11.250 -12.087 1.853 1.00 76.69 99 ASN A O 1
ATOM 831 N N . PRO A 1 100 ? 9.261 -13.117 1.952 1.00 70.25 100 PRO A N 1
ATOM 832 C CA . PRO A 1 100 ? 8.474 -11.892 2.077 1.00 70.25 100 PRO A CA 1
ATOM 833 C C . PRO A 1 100 ? 8.874 -11.045 3.287 1.00 70.25 100 PRO A C 1
ATOM 835 O O . PRO A 1 100 ? 8.905 -9.820 3.192 1.00 70.25 100 PRO A O 1
ATOM 838 N N . VAL A 1 101 ? 9.232 -11.670 4.414 1.00 68.38 101 VAL A N 1
ATOM 839 C CA . VAL A 1 101 ? 9.678 -10.962 5.628 1.00 68.38 101 VAL A CA 1
ATOM 840 C C . VAL A 1 101 ? 11.019 -10.268 5.388 1.00 68.38 101 VAL A C 1
ATOM 842 O O . VAL A 1 101 ? 11.147 -9.064 5.606 1.00 68.38 101 VAL A O 1
ATOM 845 N N . LYS A 1 102 ? 12.005 -11.012 4.875 1.00 66.19 102 LYS A N 1
ATOM 846 C CA . LYS A 1 102 ? 13.353 -10.498 4.605 1.00 66.19 102 LYS A CA 1
ATOM 847 C C . LYS A 1 102 ? 13.328 -9.412 3.528 1.00 66.19 102 LYS A C 1
ATOM 849 O O . LYS A 1 102 ? 13.961 -8.374 3.691 1.00 66.19 102 LYS A O 1
ATOM 854 N N . TYR A 1 103 ? 12.544 -9.609 2.469 1.00 77.38 103 TYR A N 1
ATOM 855 C CA . TYR A 1 103 ? 12.328 -8.599 1.437 1.00 77.38 103 TYR A CA 1
ATOM 856 C C . TYR A 1 103 ? 11.682 -7.325 1.996 1.00 77.38 103 TYR A C 1
ATOM 858 O O . TYR A 1 103 ? 12.181 -6.234 1.733 1.00 77.38 103 TYR A O 1
ATOM 866 N N . LYS A 1 104 ? 10.610 -7.438 2.796 1.00 73.56 104 LYS A N 1
ATOM 867 C CA . LYS A 1 104 ? 9.954 -6.272 3.414 1.00 73.56 104 LYS A CA 1
ATOM 868 C C . LYS A 1 104 ? 10.905 -5.506 4.328 1.00 73.56 104 LYS A C 1
ATOM 870 O O . LYS A 1 104 ? 10.931 -4.282 4.260 1.00 73.56 104 LYS A O 1
ATOM 875 N N . PHE A 1 105 ? 11.712 -6.210 5.125 1.00 72.94 105 PHE A N 1
ATOM 876 C CA . PHE A 1 105 ? 12.735 -5.582 5.958 1.00 72.94 105 PHE A CA 1
ATOM 877 C C . PHE A 1 105 ? 13.762 -4.819 5.113 1.00 72.94 105 PHE A C 1
ATOM 879 O O . PHE A 1 105 ? 13.996 -3.641 5.369 1.00 72.94 105 PHE A O 1
ATOM 886 N N . PHE A 1 106 ? 14.318 -5.444 4.069 1.00 77.19 106 PHE A N 1
ATOM 887 C CA . PHE A 1 106 ? 15.263 -4.770 3.174 1.00 77.19 106 PHE A CA 1
ATOM 888 C C . PHE A 1 106 ? 14.644 -3.564 2.472 1.00 77.19 106 PHE A C 1
ATOM 890 O O . PHE A 1 106 ? 15.250 -2.497 2.442 1.00 77.19 106 PHE A O 1
ATOM 897 N N . ARG A 1 107 ? 13.420 -3.696 1.955 1.00 84.12 107 ARG A N 1
ATOM 898 C CA . ARG A 1 107 ? 12.707 -2.596 1.304 1.00 84.12 107 ARG 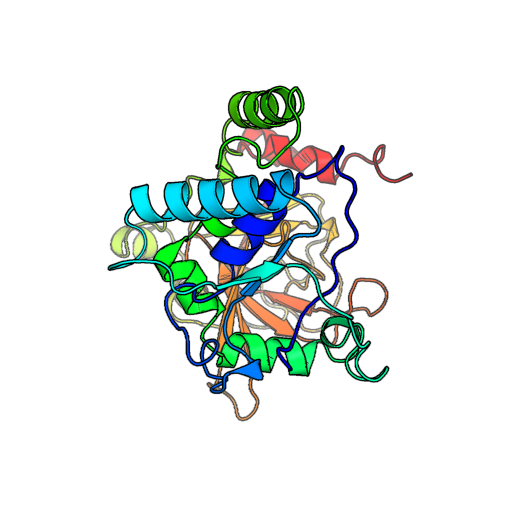A CA 1
ATOM 899 C C . ARG A 1 107 ? 12.487 -1.430 2.265 1.00 84.12 107 ARG A C 1
ATOM 901 O O . ARG A 1 107 ? 12.807 -0.299 1.906 1.00 84.12 107 ARG A O 1
ATOM 908 N N . LEU A 1 108 ? 12.011 -1.700 3.480 1.00 76.56 108 LEU A N 1
ATOM 909 C CA . LEU A 1 108 ? 11.806 -0.673 4.500 1.00 76.56 108 LEU A CA 1
ATOM 910 C C . LEU A 1 108 ? 13.130 0.012 4.870 1.00 76.56 108 LEU A C 1
ATOM 912 O O . LEU A 1 108 ? 13.203 1.239 4.910 1.00 76.56 108 LEU A O 1
ATOM 916 N N . ALA A 1 109 ? 14.187 -0.776 5.082 1.00 78.62 109 ALA A N 1
ATOM 917 C CA . ALA A 1 109 ? 15.508 -0.280 5.455 1.00 78.62 109 ALA A CA 1
ATOM 918 C C . ALA A 1 109 ? 16.230 0.454 4.316 1.00 78.62 109 ALA A C 1
ATOM 920 O O . ALA A 1 109 ? 17.101 1.273 4.591 1.00 78.62 109 ALA A O 1
ATOM 921 N N . SER A 1 110 ? 15.872 0.201 3.052 1.00 87.50 110 SER A N 1
ATOM 922 C CA . SER A 1 110 ? 16.520 0.828 1.892 1.00 87.50 110 SER A CA 1
ATOM 923 C C . SER A 1 110 ? 16.318 2.344 1.835 1.00 87.50 110 SER A C 1
ATOM 925 O O . SER A 1 110 ? 17.125 3.038 1.238 1.00 87.50 110 SER A O 1
ATOM 927 N N . GLY A 1 111 ? 15.243 2.873 2.432 1.00 87.75 111 GLY A N 1
ATOM 928 C CA . GLY A 1 111 ? 14.838 4.274 2.277 1.00 87.75 111 GLY A CA 1
ATOM 929 C C . GLY A 1 111 ? 13.971 4.546 1.039 1.00 87.75 111 GLY A C 1
ATOM 930 O O . GLY A 1 111 ? 13.487 5.668 0.874 1.00 87.75 111 GLY A O 1
ATOM 931 N N . ARG A 1 112 ? 13.701 3.524 0.213 1.00 90.62 112 ARG A N 1
ATOM 932 C CA . ARG A 1 112 ? 12.850 3.609 -0.985 1.00 90.62 112 ARG A CA 1
ATOM 933 C C . ARG A 1 112 ? 11.463 4.159 -0.688 1.00 90.62 112 ARG A C 1
ATOM 935 O O . ARG A 1 112 ? 11.046 5.129 -1.309 1.00 90.62 112 ARG A O 1
ATOM 942 N N . ASP A 1 113 ? 10.752 3.576 0.274 1.00 85.88 113 ASP A N 1
ATOM 943 C CA . ASP A 1 113 ? 9.363 3.968 0.545 1.00 85.88 113 ASP A CA 1
ATOM 944 C C . ASP A 1 113 ? 9.276 5.411 1.078 1.00 85.88 113 ASP A C 1
ATOM 946 O O . ASP A 1 113 ? 8.401 6.175 0.671 1.00 85.88 113 ASP A O 1
ATOM 950 N N . ALA A 1 114 ? 10.240 5.834 1.904 1.00 85.50 114 ALA A N 1
ATOM 951 C CA . ALA A 1 114 ? 10.339 7.218 2.369 1.00 85.50 114 ALA A CA 1
ATOM 952 C C . ALA A 1 114 ? 10.647 8.197 1.221 1.00 85.50 114 ALA A C 1
ATOM 954 O O . ALA A 1 114 ? 10.100 9.302 1.185 1.00 85.50 114 ALA A O 1
ATOM 955 N N . PHE A 1 115 ? 11.502 7.799 0.273 1.00 92.38 115 PHE A N 1
ATOM 956 C CA . PHE A 1 115 ? 11.796 8.585 -0.923 1.00 92.38 115 PHE A CA 1
ATOM 957 C C . PHE A 1 115 ? 10.558 8.743 -1.808 1.00 92.38 115 PHE A C 1
ATOM 959 O O . PHE A 1 115 ? 10.233 9.865 -2.203 1.00 92.38 115 PHE A O 1
ATOM 966 N N . VAL A 1 116 ? 9.848 7.643 -2.077 1.00 88.12 116 VAL A N 1
ATOM 967 C CA . VAL A 1 116 ? 8.626 7.640 -2.890 1.00 88.12 116 VAL A CA 1
ATOM 968 C C . VAL A 1 116 ? 7.560 8.521 -2.246 1.00 88.12 116 VAL A C 1
ATOM 970 O O . VAL A 1 116 ? 7.021 9.413 -2.899 1.00 88.12 116 VAL A O 1
ATOM 973 N N . GLN A 1 117 ? 7.316 8.355 -0.945 1.00 86.56 117 GLN A N 1
ATOM 974 C CA . GLN A 1 117 ? 6.341 9.164 -0.218 1.00 86.56 117 GLN A CA 1
ATOM 975 C C . GLN A 1 117 ? 6.680 10.660 -0.260 1.00 86.56 117 GLN A C 1
ATOM 977 O O . GLN A 1 117 ? 5.782 11.484 -0.419 1.00 86.56 117 GLN A O 1
ATOM 982 N N . ARG A 1 118 ? 7.963 11.022 -0.136 1.00 89.12 118 ARG A N 1
ATOM 983 C CA . ARG A 1 118 ? 8.412 12.422 -0.139 1.00 89.12 118 ARG A CA 1
ATOM 984 C C . ARG A 1 118 ? 8.200 13.117 -1.484 1.00 89.12 118 ARG A C 1
ATOM 986 O O . ARG A 1 118 ? 7.816 14.280 -1.492 1.00 89.12 118 ARG A O 1
ATOM 993 N N . HIS A 1 119 ? 8.501 12.440 -2.591 1.00 90.06 119 HIS A N 1
ATOM 994 C CA . HIS A 1 119 ? 8.500 13.064 -3.920 1.00 90.06 119 HIS A CA 1
ATOM 995 C C . HIS A 1 119 ? 7.167 12.900 -4.650 1.00 90.06 119 HIS A C 1
ATOM 997 O O . HIS A 1 119 ? 6.738 13.798 -5.369 1.00 90.06 119 HIS A O 1
ATOM 1003 N N . TRP A 1 120 ? 6.498 11.767 -4.451 1.00 86.19 120 TRP A N 1
ATOM 1004 C CA . TRP A 1 120 ? 5.299 11.406 -5.199 1.00 86.19 120 TRP A CA 1
ATOM 1005 C C . TRP A 1 120 ? 4.042 11.394 -4.331 1.00 86.19 120 TRP A C 1
ATOM 1007 O O . TRP A 1 120 ? 2.961 11.730 -4.817 1.00 86.19 120 TRP A O 1
ATOM 1017 N N . GLY A 1 121 ? 4.154 11.025 -3.051 1.00 83.38 121 GLY A N 1
ATOM 1018 C CA . GLY A 1 121 ? 3.002 10.872 -2.161 1.00 83.38 121 GLY A CA 1
ATOM 1019 C C . GLY A 1 121 ? 1.916 9.990 -2.791 1.00 83.38 121 GLY A C 1
ATOM 1020 O O . GLY A 1 121 ? 2.199 8.912 -3.309 1.00 83.38 121 GLY A O 1
ATOM 1021 N N . LEU A 1 122 ? 0.671 10.478 -2.821 1.00 75.50 122 LEU A N 1
ATOM 1022 C CA . LEU A 1 122 ? -0.457 9.773 -3.453 1.00 75.50 122 LEU A CA 1
ATOM 1023 C C . LEU A 1 122 ? -0.309 9.583 -4.970 1.00 75.50 122 LEU A C 1
ATOM 1025 O O . LEU A 1 122 ? -0.963 8.717 -5.539 1.00 75.50 122 LEU A O 1
ATOM 1029 N N . ARG A 1 123 ? 0.542 10.368 -5.639 1.00 77.88 123 ARG A N 1
ATOM 1030 C CA . ARG A 1 123 ? 0.758 10.265 -7.090 1.00 77.88 123 ARG A CA 1
ATOM 1031 C C . ARG A 1 123 ? 1.579 9.033 -7.466 1.00 77.88 123 ARG A C 1
ATOM 1033 O O . ARG A 1 123 ? 1.595 8.657 -8.633 1.00 77.88 123 ARG A O 1
ATOM 1040 N N . ALA A 1 124 ? 2.247 8.397 -6.498 1.00 75.06 124 ALA A N 1
ATOM 1041 C CA . ALA A 1 124 ? 3.016 7.174 -6.723 1.00 75.06 124 ALA A CA 1
ATOM 1042 C C . ALA A 1 124 ? 2.134 6.007 -7.194 1.00 75.06 124 ALA A C 1
ATOM 1044 O O . ALA A 1 124 ? 2.573 5.198 -8.005 1.00 75.06 124 ALA A O 1
ATOM 1045 N N . SER A 1 125 ? 0.891 5.937 -6.705 1.00 70.50 125 SER A N 1
ATOM 1046 C CA . SER A 1 125 ? -0.064 4.870 -7.030 1.00 70.50 125 SER A CA 1
ATOM 1047 C C . SER A 1 125 ? -0.981 5.195 -8.210 1.00 70.50 125 SER A C 1
ATOM 1049 O O . SER A 1 125 ? -1.821 4.376 -8.571 1.00 70.50 125 SER A O 1
ATOM 1051 N N . ARG A 1 126 ? -0.840 6.377 -8.820 1.00 78.25 126 ARG A N 1
ATOM 1052 C CA . ARG A 1 126 ? -1.659 6.823 -9.952 1.00 78.25 126 ARG A CA 1
ATOM 1053 C C . ARG A 1 126 ? -0.781 6.962 -11.179 1.00 78.25 126 ARG A C 1
ATOM 1055 O O . ARG A 1 126 ? 0.237 7.637 -11.098 1.00 78.25 126 ARG A O 1
ATOM 1062 N N . LEU A 1 127 ? -1.164 6.369 -12.304 1.00 73.94 127 LEU A N 1
ATOM 1063 C CA . LEU A 1 127 ? -0.547 6.672 -13.597 1.00 73.94 127 LEU A CA 1
ATOM 1064 C C . LEU A 1 127 ? -1.284 7.866 -14.206 1.00 73.94 127 LEU A C 1
ATOM 1066 O O . LEU A 1 127 ? -2.503 7.842 -14.357 1.00 73.94 127 LEU A O 1
ATOM 1070 N N . GLU A 1 128 ? -0.554 8.941 -14.470 1.00 72.88 128 GLU A N 1
ATOM 1071 C CA . GLU A 1 128 ? -1.111 10.260 -14.781 1.00 72.88 128 GLU A CA 1
ATOM 1072 C C . GLU A 1 128 ? -0.597 10.798 -16.127 1.00 72.88 128 GLU A C 1
ATOM 1074 O O . GLU A 1 128 ? -1.204 11.712 -16.696 1.00 72.88 128 GLU A O 1
ATOM 1079 N N . LEU A 1 129 ? 0.494 10.243 -16.672 1.00 79.38 129 LEU A N 1
ATOM 1080 C CA . LEU A 1 129 ? 1.107 10.771 -17.886 1.00 79.38 129 LEU A CA 1
ATOM 1081 C C . LEU A 1 129 ? 0.359 10.337 -19.158 1.00 79.38 129 LEU A C 1
ATOM 1083 O O . LEU A 1 129 ? -0.182 9.229 -19.237 1.00 79.38 129 LEU A O 1
ATOM 1087 N N . PRO A 1 130 ? 0.307 11.206 -20.189 1.00 71.88 130 PRO A N 1
ATOM 1088 C CA . PRO A 1 130 ? -0.252 10.841 -21.484 1.00 71.88 130 PRO A CA 1
ATOM 1089 C C . PRO A 1 130 ? 0.402 9.579 -22.045 1.00 71.88 130 PRO A C 1
ATOM 1091 O O . PRO A 1 130 ? 1.626 9.446 -22.049 1.00 71.88 130 PRO A O 1
ATOM 1094 N N . GLY A 1 131 ? -0.431 8.666 -22.536 1.00 80.94 131 GLY A N 1
ATOM 1095 C CA . GLY A 1 131 ? 0.022 7.424 -23.141 1.00 80.94 131 GLY A CA 1
ATOM 1096 C C . GLY A 1 131 ? 0.418 6.335 -22.152 1.00 80.94 131 GLY A C 1
ATOM 1097 O O . GLY A 1 131 ? 0.925 5.340 -22.629 1.00 80.94 131 GLY A O 1
ATOM 1098 N N . ALA A 1 132 ? 0.194 6.465 -20.835 1.00 83.88 132 ALA A N 1
ATOM 1099 C CA . ALA A 1 132 ? 0.423 5.372 -19.873 1.00 83.88 132 ALA A CA 1
ATOM 1100 C C . ALA A 1 132 ? -0.523 4.167 -20.068 1.00 83.88 132 ALA A C 1
ATOM 1102 O O . ALA A 1 132 ? -0.196 3.030 -19.729 1.00 83.88 132 ALA A O 1
ATOM 1103 N N . PHE A 1 133 ? -1.689 4.430 -20.656 1.00 84.12 133 PHE A N 1
ATOM 1104 C CA . PHE A 1 133 ? -2.685 3.443 -21.055 1.00 84.12 133 PHE A CA 1
ATOM 1105 C C . PHE A 1 133 ? -3.049 3.651 -22.530 1.00 84.12 133 PHE A C 1
ATOM 1107 O O . PHE A 1 133 ? -2.947 4.788 -23.007 1.00 84.12 133 PHE A O 1
ATOM 1114 N N . PRO A 1 134 ? -3.507 2.603 -23.239 1.00 81.56 134 PRO A N 1
ATOM 1115 C CA . PRO A 1 134 ? -3.985 2.729 -24.615 1.00 81.56 134 PRO A CA 1
ATOM 1116 C C . PRO A 1 134 ? -5.125 3.745 -24.763 1.00 81.56 134 PRO A C 1
ATOM 1118 O O . PRO A 1 134 ? -5.893 3.993 -23.823 1.00 81.56 134 PRO A O 1
ATOM 1121 N N . GLU A 1 135 ? -5.258 4.323 -25.958 1.00 69.69 135 GLU A N 1
ATOM 1122 C CA . GLU A 1 135 ? -6.382 5.201 -26.300 1.00 69.69 135 GLU A CA 1
ATOM 1123 C C . GLU A 1 135 ? -7.725 4.482 -26.050 1.00 69.69 135 GLU A C 1
ATOM 1125 O O . GLU A 1 135 ? -7.858 3.279 -26.266 1.00 69.69 135 GLU A O 1
ATOM 1130 N N . GLY A 1 136 ? -8.710 5.191 -25.489 1.00 58.66 136 GLY A N 1
ATOM 1131 C CA . GLY A 1 136 ? -9.991 4.615 -25.043 1.00 58.66 136 GLY A CA 1
ATOM 1132 C C . GLY A 1 136 ? -9.986 4.044 -23.615 1.00 58.66 136 GLY A C 1
ATOM 1133 O O . GLY A 1 136 ? -10.958 4.240 -22.883 1.00 58.66 136 GLY A O 1
ATOM 1134 N N . LYS A 1 137 ? -8.875 3.464 -23.126 1.00 60.44 137 LYS A N 1
ATOM 1135 C CA . LYS A 1 137 ? -8.746 3.119 -21.691 1.00 60.44 137 LYS A CA 1
ATOM 1136 C C . LYS A 1 137 ? -8.559 4.346 -20.811 1.00 60.44 137 LYS A C 1
ATOM 1138 O O . LYS A 1 137 ? -8.971 4.332 -19.658 1.00 60.44 137 LYS A O 1
ATOM 1143 N N . ARG A 1 138 ? -7.995 5.430 -21.353 1.00 51.84 138 ARG A N 1
ATOM 1144 C CA . ARG A 1 138 ? -7.880 6.714 -20.645 1.00 51.84 138 ARG A CA 1
ATOM 1145 C C . ARG A 1 138 ? -9.243 7.353 -20.392 1.00 51.84 138 ARG A C 1
ATOM 1147 O O . ARG A 1 138 ? -9.416 7.946 -19.340 1.00 51.84 138 ARG A O 1
ATOM 1154 N N . GLU A 1 139 ? -10.206 7.200 -21.302 1.00 45.41 139 GLU A N 1
ATOM 1155 C CA . GLU A 1 139 ? -11.594 7.617 -21.077 1.00 45.41 139 GLU A CA 1
ATOM 1156 C C . GLU A 1 139 ? -12.287 6.686 -20.093 1.00 45.41 139 GLU A C 1
ATOM 1158 O O . GLU A 1 139 ? -12.869 7.189 -19.153 1.00 45.41 139 GLU A O 1
ATOM 1163 N N . ALA A 1 140 ? -12.140 5.363 -20.180 1.00 42.47 140 ALA A N 1
ATOM 1164 C CA . ALA A 1 140 ? -12.690 4.470 -19.154 1.00 42.47 140 ALA A CA 1
ATOM 1165 C C . ALA A 1 140 ? -12.087 4.724 -17.755 1.00 42.47 140 ALA A C 1
ATOM 1167 O O . ALA A 1 140 ? -12.822 4.745 -16.776 1.00 42.47 140 ALA A O 1
ATOM 1168 N N . ALA A 1 141 ? -10.781 4.997 -17.650 1.00 42.50 141 ALA A N 1
ATOM 1169 C CA . ALA A 1 141 ? -10.088 5.301 -16.396 1.00 42.50 141 ALA A CA 1
ATOM 1170 C C . ALA A 1 141 ? -10.337 6.735 -15.900 1.00 42.50 141 ALA A C 1
ATOM 1172 O O . ALA A 1 141 ? -10.436 6.948 -14.699 1.00 42.50 141 ALA A O 1
ATOM 1173 N N . ALA A 1 142 ? -10.475 7.725 -16.789 1.00 39.22 142 ALA A N 1
ATOM 1174 C CA . ALA A 1 142 ? -10.794 9.109 -16.429 1.00 39.22 142 ALA A CA 1
ATOM 1175 C C . ALA A 1 142 ? -12.297 9.339 -16.222 1.00 39.22 142 ALA A C 1
ATOM 1177 O O . ALA A 1 142 ? -12.652 10.214 -15.444 1.00 39.22 142 ALA A O 1
ATOM 1178 N N . ILE A 1 143 ? -13.172 8.567 -16.873 1.00 37.75 143 ILE A N 1
ATOM 1179 C CA . ILE A 1 143 ? -14.613 8.481 -16.598 1.00 37.75 143 ILE A CA 1
ATOM 1180 C C . ILE A 1 143 ? -14.814 7.669 -15.323 1.00 37.75 143 ILE A C 1
ATOM 1182 O O . ILE A 1 143 ? -15.578 8.116 -14.492 1.00 37.75 143 ILE A O 1
ATOM 1186 N N . SER A 1 144 ? -14.068 6.588 -15.074 1.00 35.56 144 SER A N 1
ATOM 1187 C CA . SER A 1 144 ? -14.025 5.931 -13.756 1.00 35.56 144 SER A CA 1
ATOM 1188 C C . SER A 1 144 ? -13.514 6.886 -12.676 1.00 35.56 144 SER A C 1
ATOM 1190 O O . SER A 1 144 ? -14.113 6.941 -11.619 1.00 35.56 144 SER A O 1
ATOM 1192 N N . ALA A 1 145 ? -12.490 7.705 -12.939 1.00 36.00 145 ALA A N 1
ATOM 1193 C CA . ALA A 1 145 ? -11.954 8.676 -11.976 1.00 36.00 145 ALA A CA 1
ATOM 1194 C C . ALA A 1 145 ? -12.734 10.009 -11.890 1.00 36.00 145 ALA A C 1
ATOM 1196 O O . ALA A 1 145 ? -12.474 10.798 -10.985 1.00 36.00 145 ALA A O 1
ATOM 1197 N N . ARG A 1 146 ? -13.649 10.303 -12.832 1.00 34.44 146 ARG A N 1
ATOM 1198 C CA . ARG A 1 146 ? -14.600 11.440 -12.771 1.00 34.44 146 ARG A CA 1
ATOM 1199 C C . ARG A 1 146 ? -15.996 11.020 -12.307 1.00 34.44 146 ARG A C 1
ATOM 1201 O O . ARG A 1 146 ? -16.716 11.867 -11.789 1.00 34.44 146 ARG A O 1
ATOM 1208 N N . ALA A 1 147 ? -16.384 9.764 -12.520 1.00 31.52 147 ALA A N 1
ATOM 1209 C CA . ALA A 1 147 ? -17.616 9.159 -12.016 1.00 31.52 147 ALA A CA 1
ATOM 1210 C C . ALA A 1 147 ? -17.426 8.609 -10.598 1.00 31.52 147 ALA A C 1
ATOM 1212 O O . ALA A 1 147 ? -18.368 8.633 -9.813 1.00 31.52 147 ALA A O 1
ATOM 1213 N N . GLU A 1 148 ? -16.206 8.223 -10.219 1.00 35.38 148 GLU A N 1
ATOM 1214 C CA . GLU A 1 148 ? -15.821 8.191 -8.817 1.00 35.38 148 GLU A CA 1
ATOM 1215 C C . GLU A 1 148 ? -15.564 9.630 -8.371 1.00 35.38 148 GLU A C 1
ATOM 1217 O O . GLU A 1 148 ? -14.467 10.179 -8.485 1.00 35.38 148 GLU A O 1
ATOM 1222 N N . GLN A 1 149 ? -16.592 10.233 -7.771 1.00 38.34 149 GLN A N 1
ATOM 1223 C CA . GLN A 1 149 ? -16.331 11.041 -6.583 1.00 38.34 149 GLN A CA 1
ATOM 1224 C C . GLN A 1 149 ? -15.297 10.269 -5.749 1.00 38.34 149 GLN A C 1
ATOM 1226 O O . GLN A 1 149 ? -15.489 9.059 -5.574 1.00 38.34 149 GLN A O 1
ATOM 1231 N N . PRO A 1 150 ? -14.197 10.888 -5.273 1.00 43.09 150 PRO A N 1
ATOM 1232 C CA . PRO A 1 150 ? -13.298 10.166 -4.390 1.00 43.09 150 PRO A CA 1
ATOM 1233 C C . PRO A 1 150 ? -14.171 9.567 -3.291 1.00 43.09 150 PRO A C 1
ATOM 1235 O O . PRO A 1 150 ? -15.024 10.284 -2.759 1.00 43.09 150 PRO A O 1
ATOM 1238 N N . ALA A 1 151 ? -14.048 8.253 -3.051 1.00 45.62 151 ALA A N 1
ATOM 1239 C CA . ALA A 1 151 ? -14.886 7.581 -2.065 1.00 45.62 151 ALA A CA 1
ATOM 1240 C C . ALA A 1 151 ? -14.942 8.489 -0.824 1.00 45.62 151 ALA A C 1
ATOM 1242 O O . ALA A 1 151 ? -13.876 8.981 -0.436 1.00 45.62 151 ALA A O 1
ATOM 1243 N N . PRO A 1 152 ? -16.123 8.789 -0.248 1.00 52.44 152 PRO A N 1
ATOM 1244 C CA . PRO A 1 152 ? -16.302 9.887 0.720 1.00 52.44 152 PRO A CA 1
ATOM 1245 C C . PRO A 1 152 ? -15.295 9.858 1.889 1.00 52.44 152 PRO A C 1
ATOM 1247 O O . PRO A 1 152 ? -15.019 10.864 2.537 1.00 52.44 152 PRO A O 1
ATOM 1250 N N . TRP A 1 153 ? -14.676 8.697 2.079 1.00 60.81 153 TRP A N 1
ATOM 1251 C CA . TRP A 1 153 ? -13.606 8.342 2.992 1.00 60.81 153 TRP A CA 1
ATOM 1252 C C . TRP A 1 153 ? -12.188 8.859 2.676 1.00 60.81 153 TRP A C 1
ATOM 1254 O O . TRP A 1 153 ? -11.260 8.491 3.391 1.00 60.81 153 TRP A O 1
ATOM 1264 N N . THR A 1 154 ? -11.949 9.666 1.636 1.00 57.12 154 THR A N 1
ATOM 1265 C CA . THR A 1 154 ? -10.607 10.254 1.394 1.00 57.12 154 THR A CA 1
ATOM 1266 C C . THR A 1 154 ? -10.402 11.622 2.042 1.00 57.12 154 THR A C 1
ATOM 1268 O O . THR A 1 154 ? -9.282 12.126 2.038 1.00 57.12 154 THR A O 1
ATOM 1271 N N . ASN A 1 155 ? -11.465 12.233 2.571 1.00 65.69 155 ASN A N 1
ATOM 1272 C CA . ASN A 1 155 ? -11.438 13.580 3.153 1.00 65.69 155 ASN A CA 1
ATOM 1273 C C . ASN A 1 155 ? -11.343 13.576 4.685 1.00 65.69 155 ASN A C 1
ATOM 1275 O O . ASN A 1 155 ? -11.680 14.564 5.335 1.00 65.69 155 ASN A O 1
ATOM 1279 N N . PHE A 1 156 ? -10.879 12.479 5.280 1.00 77.50 156 PHE A N 1
ATOM 1280 C CA . PHE A 1 156 ? -10.659 12.440 6.716 1.00 77.50 156 PHE A CA 1
ATOM 1281 C C . PHE A 1 156 ? -9.442 13.252 7.122 1.00 77.50 156 PHE A C 1
ATOM 1283 O O . PHE A 1 156 ? -8.371 13.166 6.523 1.00 77.50 156 PHE A O 1
ATOM 1290 N N . SER A 1 157 ? -9.605 14.017 8.194 1.00 76.44 157 SER A N 1
ATOM 1291 C CA . SER A 1 157 ? -8.519 14.749 8.825 1.00 76.44 157 SER A CA 1
ATOM 1292 C C . SER A 1 157 ? -8.575 14.556 10.327 1.00 76.44 157 SER A C 1
ATOM 1294 O O . SER A 1 157 ? -9.650 14.595 10.926 1.00 76.44 157 SER A O 1
ATOM 1296 N N . LYS A 1 158 ? -7.406 14.413 10.946 1.00 85.25 158 LYS A N 1
ATOM 1297 C CA . LYS A 1 158 ? -7.279 1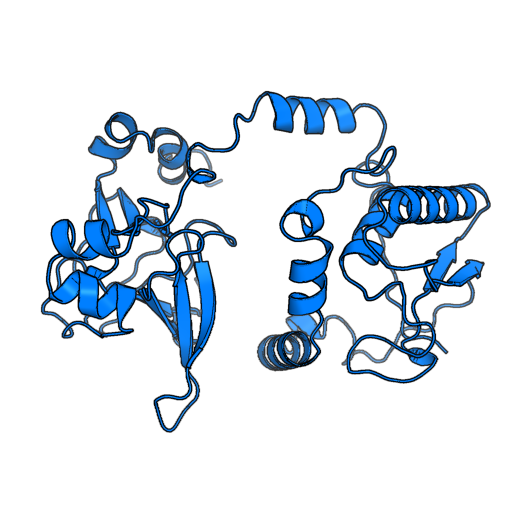4.386 12.399 1.00 85.25 158 LYS A CA 1
ATOM 1298 C C . LYS A 1 158 ? -7.839 15.684 13.014 1.00 85.25 158 LYS A C 1
ATOM 1300 O O . LYS A 1 158 ? -7.341 16.760 12.674 1.00 85.25 158 LYS A O 1
ATOM 1305 N N . PRO A 1 159 ? -8.830 15.611 13.923 1.00 84.56 159 PRO A N 1
ATOM 1306 C CA . PRO A 1 159 ? -9.289 16.772 14.684 1.00 84.56 159 PRO A CA 1
ATOM 1307 C C . PRO A 1 159 ? -8.168 17.386 15.534 1.00 84.56 159 PRO A C 1
ATOM 1309 O O . PRO A 1 159 ? -7.170 16.733 15.852 1.00 84.56 159 PRO A O 1
ATOM 1312 N N . SER A 1 160 ? -8.338 18.639 15.953 1.00 86.44 160 SER A N 1
ATOM 1313 C CA . SER A 1 160 ? -7.342 19.318 16.789 1.00 86.44 160 SER A CA 1
ATOM 1314 C C . SER A 1 160 ? -7.195 18.649 18.165 1.00 86.44 160 SER A C 1
ATOM 1316 O O . SER A 1 160 ? -8.147 18.088 18.710 1.00 86.44 160 SER A O 1
ATOM 1318 N N . ALA A 1 161 ? -6.020 18.761 18.795 1.00 83.88 161 ALA A N 1
ATOM 1319 C CA . ALA A 1 161 ? -5.767 18.155 20.111 1.00 83.88 161 ALA A CA 1
ATOM 1320 C C . ALA A 1 161 ? -6.772 18.599 21.196 1.00 83.88 161 ALA A C 1
ATOM 1322 O O . ALA A 1 161 ? -7.105 17.826 22.096 1.00 83.88 161 ALA A O 1
ATOM 1323 N N . VAL A 1 162 ? -7.282 19.833 21.100 1.00 87.88 162 VAL A N 1
ATOM 1324 C CA . VAL A 1 162 ? -8.305 20.373 22.009 1.00 87.88 162 VAL A CA 1
ATOM 1325 C C . VAL A 1 162 ? -9.647 19.667 21.810 1.00 87.88 162 VAL A C 1
ATOM 1327 O O . VAL A 1 162 ? -10.307 19.315 22.787 1.00 87.88 162 VAL A O 1
ATOM 1330 N N . GLU A 1 163 ? -10.050 19.423 20.564 1.00 87.06 163 GLU A N 1
ATOM 1331 C CA . GLU A 1 163 ? -11.280 18.689 20.259 1.00 87.06 163 GLU A CA 1
ATOM 1332 C C . GLU A 1 163 ? -11.183 17.225 20.682 1.00 87.06 163 GLU A C 1
ATOM 1334 O O . GLU A 1 163 ? -12.135 16.702 21.259 1.00 87.06 163 GLU A O 1
ATOM 1339 N N . LEU A 1 164 ? -10.029 16.582 20.467 1.00 88.44 164 LEU A N 1
ATOM 1340 C CA . LEU A 1 164 ? -9.806 15.192 20.875 1.00 88.44 164 LEU A CA 1
ATOM 1341 C C . LEU A 1 164 ? -9.985 15.009 22.383 1.00 88.44 164 LEU A C 1
ATOM 1343 O O . LEU A 1 164 ? -10.693 14.099 22.802 1.00 88.44 164 LEU A O 1
ATOM 1347 N N . LYS A 1 165 ? -9.426 15.910 23.203 1.00 88.56 165 LYS A N 1
ATOM 1348 C CA . LYS A 1 165 ? -9.588 15.866 24.668 1.00 88.56 165 LYS A CA 1
ATOM 1349 C C . LYS A 1 165 ? -11.031 16.063 25.138 1.00 88.56 165 LYS A C 1
ATOM 1351 O O . LYS A 1 165 ? -11.358 15.655 26.246 1.00 88.56 165 LYS A O 1
ATOM 1356 N N . ARG A 1 166 ? -11.879 16.713 24.332 1.00 90.75 166 ARG A N 1
ATOM 1357 C CA . ARG A 1 166 ? -13.300 16.933 24.649 1.00 90.75 166 ARG A CA 1
ATOM 1358 C C . ARG A 1 166 ? -14.197 15.793 24.175 1.00 90.75 166 ARG A C 1
ATOM 1360 O O . ARG A 1 166 ? -15.198 15.521 24.827 1.00 90.75 166 ARG A O 1
ATOM 1367 N N . LYS A 1 167 ? -13.880 15.187 23.026 1.00 91.25 167 LYS A N 1
ATOM 1368 C CA . LYS A 1 167 ? -14.706 14.153 22.383 1.00 91.25 167 LYS A CA 1
ATOM 1369 C C . LYS A 1 167 ? -14.398 12.744 22.886 1.00 91.25 167 LYS A C 1
ATOM 1371 O O . LYS A 1 167 ? -15.315 11.939 23.000 1.00 91.25 167 LYS A O 1
ATOM 1376 N N . LEU A 1 168 ? -13.128 12.440 23.146 1.00 94.25 168 LEU A N 1
ATOM 1377 C CA . LEU A 1 168 ? -12.694 11.095 23.514 1.00 94.25 168 LEU A CA 1
ATOM 1378 C C . LEU A 1 168 ? -12.810 10.867 25.019 1.00 94.25 168 LEU A C 1
ATOM 1380 O O . LEU A 1 168 ? -12.513 11.747 25.828 1.00 94.25 168 LEU A O 1
ATOM 1384 N N . THR A 1 169 ? -13.158 9.641 25.402 1.00 96.56 169 THR A N 1
ATOM 1385 C CA . THR A 1 169 ? -12.981 9.203 26.791 1.00 96.56 169 THR A CA 1
ATOM 1386 C C . THR A 1 169 ? -11.494 9.134 27.141 1.00 96.56 169 THR A C 1
ATOM 1388 O O . THR A 1 169 ? -10.636 9.007 26.264 1.00 96.56 169 THR A O 1
ATOM 1391 N N . SER A 1 170 ? -11.162 9.148 28.435 1.00 96.31 170 SER A N 1
ATOM 1392 C CA . SER A 1 170 ? -9.766 9.043 28.883 1.00 96.31 170 SER A CA 1
ATOM 1393 C C . SER A 1 170 ? -9.066 7.787 28.352 1.00 96.31 170 SER A C 1
ATOM 1395 O O . SER A 1 170 ? -7.891 7.850 28.003 1.00 96.31 170 SER A O 1
ATOM 1397 N N . LEU A 1 171 ? -9.783 6.659 28.239 1.00 96.44 171 LEU A N 1
ATOM 1398 C CA . LEU A 1 171 ? -9.232 5.427 27.670 1.00 96.44 171 LEU A CA 1
ATOM 1399 C C . LEU A 1 171 ? -9.001 5.552 26.159 1.00 96.44 171 LEU A C 1
ATOM 1401 O O . LEU A 1 171 ? -7.924 5.197 25.692 1.00 96.44 171 LEU A O 1
ATOM 1405 N N . GLN A 1 172 ? -9.968 6.083 25.406 1.00 97.81 172 GLN A N 1
ATOM 1406 C CA . GLN A 1 172 ? -9.828 6.290 23.958 1.00 97.81 172 GLN A CA 1
ATOM 1407 C C . GLN A 1 172 ? -8.679 7.249 23.640 1.00 97.81 172 GLN A C 1
ATOM 1409 O O . GLN A 1 172 ? -7.888 6.982 22.739 1.00 97.81 172 GLN A O 1
ATOM 1414 N N . TYR A 1 173 ? -8.540 8.338 24.402 1.00 95.88 173 TYR A N 1
ATOM 1415 C CA . TYR A 1 173 ? -7.431 9.276 24.242 1.00 95.88 173 TYR A CA 1
ATOM 1416 C C . TYR A 1 173 ? -6.088 8.600 24.541 1.00 95.88 173 TYR A C 1
ATOM 1418 O O . TYR A 1 173 ? -5.179 8.656 23.716 1.00 95.88 173 TYR A O 1
ATOM 1426 N N . LYS A 1 174 ? -5.982 7.898 25.678 1.00 96.19 174 LYS A N 1
ATOM 1427 C CA . LYS A 1 174 ? -4.767 7.170 26.067 1.00 96.19 174 LYS A CA 1
ATOM 1428 C C . LYS A 1 174 ? -4.366 6.130 25.021 1.00 96.19 174 LYS A C 1
ATOM 1430 O O . LYS A 1 174 ? -3.197 6.023 24.677 1.00 96.19 174 LYS A O 1
ATOM 1435 N N . VAL A 1 175 ? -5.323 5.366 24.501 1.00 97.19 175 VAL A N 1
ATOM 1436 C CA . VAL A 1 175 ? -5.059 4.362 23.465 1.00 97.19 175 VAL A CA 1
ATOM 1437 C C . VAL A 1 175 ? -4.636 5.034 22.165 1.00 97.19 175 VAL A C 1
ATOM 1439 O O . VAL A 1 175 ? -3.541 4.771 21.695 1.00 97.19 175 VAL A O 1
ATOM 1442 N N . THR A 1 176 ? -5.453 5.932 21.611 1.00 95.88 176 THR A N 1
ATOM 1443 C CA . THR A 1 176 ? -5.237 6.463 20.254 1.00 95.88 176 THR A CA 1
ATOM 1444 C C . THR A 1 176 ? -4.100 7.480 20.153 1.00 95.88 176 THR A C 1
ATOM 1446 O O . THR A 1 176 ? -3.443 7.537 19.114 1.00 95.88 176 THR A O 1
ATOM 1449 N N . GLN A 1 177 ? -3.864 8.291 21.191 1.00 93.56 177 GLN A N 1
ATOM 1450 C CA . GLN A 1 177 ? -2.906 9.406 21.154 1.00 93.56 177 GLN A CA 1
ATOM 1451 C C . GLN A 1 177 ? -1.622 9.149 21.952 1.00 93.56 177 GLN A C 1
ATOM 1453 O O . GLN A 1 177 ? -0.611 9.786 21.669 1.00 93.56 177 GLN A O 1
ATOM 1458 N N . GLU A 1 178 ? -1.648 8.244 22.935 1.00 93.00 178 GLU A N 1
ATOM 1459 C CA . GLU A 1 178 ? -0.510 7.958 23.830 1.00 93.00 178 GLU A CA 1
ATOM 1460 C C . GLU A 1 178 ? -0.016 6.504 23.707 1.00 93.00 178 GLU A C 1
ATOM 1462 O O . GLU A 1 178 ? 0.734 6.017 24.555 1.00 93.00 178 GLU A O 1
ATOM 1467 N N . ASP A 1 179 ? -0.435 5.807 22.646 1.00 93.12 179 ASP A N 1
ATOM 1468 C CA . ASP A 1 179 ? -0.113 4.408 22.344 1.00 93.12 179 ASP A CA 1
ATOM 1469 C C . ASP A 1 179 ? -0.433 3.439 23.500 1.00 93.12 179 ASP A C 1
ATOM 1471 O O . ASP A 1 179 ? 0.294 2.475 23.769 1.00 93.12 179 ASP A O 1
ATOM 1475 N N . GLY A 1 180 ? -1.500 3.730 24.243 1.00 92.38 180 GLY A N 1
ATOM 1476 C CA . GLY A 1 180 ? -1.991 2.878 25.314 1.00 92.38 180 GLY A CA 1
ATOM 1477 C C . GLY A 1 180 ? -2.601 1.575 24.796 1.00 92.38 180 GLY A C 1
ATOM 1478 O O . GLY A 1 180 ? -2.978 1.444 23.636 1.00 92.38 180 GLY A O 1
ATOM 1479 N N . THR A 1 181 ? -2.764 0.608 25.696 1.00 94.69 181 THR A N 1
ATOM 1480 C CA . THR A 1 181 ? -3.449 -0.659 25.408 1.00 94.69 181 THR A CA 1
ATOM 1481 C C . THR A 1 181 ? -4.562 -0.871 26.425 1.00 94.69 181 THR A C 1
ATOM 1483 O O . THR A 1 181 ? -4.350 -0.704 27.630 1.00 94.69 181 THR A O 1
ATOM 1486 N N . GLU A 1 182 ? -5.761 -1.198 25.949 1.00 95.50 182 GLU A N 1
ATOM 1487 C CA . GLU A 1 182 ? -6.902 -1.512 26.809 1.00 95.50 182 GLU A CA 1
ATOM 1488 C C . GLU A 1 182 ? -6.783 -2.930 27.403 1.00 95.50 182 GLU A C 1
ATOM 1490 O O . GLU A 1 182 ? -6.078 -3.775 26.847 1.00 95.50 182 GLU A O 1
ATOM 1495 N N . PRO A 1 183 ? -7.475 -3.242 28.512 1.00 96.38 183 PRO A N 1
ATOM 1496 C CA . PRO A 1 183 ? -7.421 -4.580 29.094 1.00 96.38 183 PRO A CA 1
ATOM 1497 C C . PRO A 1 183 ? -8.057 -5.654 28.191 1.00 96.38 183 PRO A C 1
ATOM 1499 O O . PRO A 1 183 ? -9.141 -5.461 27.630 1.00 96.38 183 PRO A O 1
ATOM 1502 N N . ALA A 1 184 ? -7.416 -6.824 28.121 1.00 95.75 184 ALA A N 1
ATOM 1503 C CA . ALA A 1 184 ? -7.960 -8.007 27.453 1.00 95.75 184 ALA A CA 1
ATOM 1504 C C . ALA A 1 184 ? -9.307 -8.426 28.067 1.00 95.75 184 ALA A C 1
ATOM 1506 O O . ALA A 1 184 ? -9.483 -8.358 29.287 1.00 95.75 184 ALA A O 1
ATOM 1507 N N . PHE A 1 185 ? -10.245 -8.869 27.225 1.00 96.06 185 PHE A N 1
ATOM 1508 C CA . PHE A 1 185 ? -11.591 -9.356 27.584 1.00 96.06 185 PHE A CA 1
ATOM 1509 C C . PHE A 1 185 ? -12.481 -8.362 28.348 1.00 96.06 185 PHE A C 1
ATOM 1511 O O . PHE A 1 185 ? -13.586 -8.704 28.761 1.00 96.06 185 PHE A O 1
ATOM 1518 N N . ARG A 1 186 ? -12.027 -7.122 28.555 1.00 96.25 186 ARG A N 1
ATOM 1519 C CA . ARG A 1 186 ? -12.799 -6.049 29.199 1.00 96.25 186 ARG A CA 1
ATOM 1520 C C . ARG A 1 186 ? -12.860 -4.839 28.285 1.00 96.25 186 ARG A C 1
ATOM 1522 O O . ARG A 1 186 ? -12.464 -3.735 28.650 1.00 96.25 186 ARG A O 1
ATOM 1529 N N . ASN A 1 187 ? -13.317 -5.085 27.069 1.00 97.25 187 ASN A N 1
ATOM 1530 C CA . ASN A 1 187 ? -13.456 -4.082 26.032 1.00 97.25 187 ASN A CA 1
ATOM 1531 C C . ASN A 1 187 ? -14.716 -4.340 25.201 1.00 97.25 187 ASN A C 1
ATOM 1533 O O . ASN A 1 187 ? -15.381 -5.356 25.376 1.00 97.25 187 ASN A O 1
ATOM 1537 N N . ALA A 1 188 ? -15.085 -3.385 24.353 1.00 96.62 188 ALA A N 1
ATOM 1538 C CA . ALA A 1 188 ? -16.401 -3.381 23.721 1.00 96.62 188 ALA A CA 1
ATOM 1539 C C . ALA A 1 188 ? -16.556 -4.396 22.578 1.00 96.62 188 ALA A C 1
ATOM 1541 O O . ALA A 1 188 ? -17.682 -4.772 22.264 1.00 96.62 188 ALA A O 1
ATOM 1542 N N . TYR A 1 189 ? -15.463 -4.792 21.912 1.00 98.12 189 TYR A N 1
ATOM 1543 C CA . TYR A 1 189 ? -15.562 -5.486 20.624 1.00 98.12 189 TYR A CA 1
ATOM 1544 C C . TYR A 1 189 ? -14.813 -6.816 20.532 1.00 98.12 189 TYR A C 1
ATOM 1546 O O . TYR A 1 189 ? -14.824 -7.415 19.451 1.00 98.12 189 TYR A O 1
ATOM 1554 N N . TRP A 1 190 ? -14.189 -7.312 21.606 1.00 96.38 190 TRP A N 1
ATOM 1555 C CA . TRP A 1 190 ? -13.518 -8.618 21.564 1.00 96.38 190 TRP A CA 1
ATOM 1556 C C . TRP A 1 190 ? -14.480 -9.736 21.120 1.00 96.38 190 TRP A C 1
ATOM 1558 O O . TRP A 1 190 ? -14.147 -10.481 20.197 1.00 96.38 190 TRP A O 1
ATOM 1568 N N . ASP A 1 191 ? -15.701 -9.772 21.656 1.00 96.25 191 ASP A N 1
ATOM 1569 C CA . ASP A 1 191 ? -16.742 -10.773 21.380 1.00 96.25 191 ASP A CA 1
ATOM 1570 C C . ASP A 1 191 ? -17.824 -10.316 20.389 1.00 96.25 191 ASP A C 1
ATOM 1572 O O . ASP A 1 191 ? -18.740 -11.081 20.095 1.00 96.25 191 ASP A O 1
ATOM 1576 N N . ASN A 1 192 ? -17.724 -9.109 19.818 1.00 97.06 192 ASN A N 1
ATOM 1577 C CA . ASN A 1 192 ? -18.715 -8.642 18.845 1.00 97.06 192 ASN A CA 1
ATOM 1578 C C . ASN A 1 192 ? -18.713 -9.526 17.579 1.00 97.06 192 ASN A C 1
ATOM 1580 O O . ASN A 1 192 ? -17.652 -9.760 16.986 1.00 97.06 192 ASN A O 1
ATOM 1584 N N . LYS A 1 193 ? -19.906 -9.976 17.164 1.00 95.88 193 LYS A N 1
ATOM 1585 C CA . LYS A 1 193 ? -20.159 -10.833 15.986 1.00 95.88 193 LYS A CA 1
ATOM 1586 C C . LYS A 1 193 ? -21.149 -10.233 14.979 1.00 95.88 193 LYS A C 1
ATOM 1588 O O . LYS A 1 193 ? -21.515 -10.908 14.024 1.00 95.88 193 LYS A O 1
ATOM 1593 N N . LYS A 1 194 ? -21.624 -9.005 15.203 1.00 97.38 194 LYS A N 1
ATOM 1594 C CA . LYS A 1 194 ? -22.585 -8.348 14.305 1.00 97.38 194 LYS A CA 1
ATOM 1595 C C . LYS A 1 194 ? -21.942 -8.016 12.953 1.00 97.38 194 LYS A C 1
ATOM 1597 O O . LYS A 1 194 ? -20.758 -7.677 12.905 1.00 97.38 194 LYS A O 1
ATOM 1602 N N . GLU A 1 195 ? -22.732 -8.071 11.880 1.00 97.62 195 GLU A N 1
ATOM 1603 C CA . GLU A 1 195 ? -22.313 -7.578 10.564 1.00 97.62 195 GLU A CA 1
ATOM 1604 C C . GLU A 1 195 ? -22.196 -6.050 10.581 1.00 97.62 195 GLU A C 1
ATOM 1606 O O . GLU A 1 195 ? -22.996 -5.356 11.207 1.00 97.62 195 GLU A O 1
ATOM 1611 N N . GLY A 1 196 ? -21.179 -5.525 9.904 1.00 97.06 196 GLY A N 1
ATOM 1612 C CA . GLY A 1 196 ? -20.853 -4.102 9.906 1.00 97.06 196 GLY A CA 1
ATOM 1613 C C . GLY A 1 196 ? -19.357 -3.829 9.785 1.00 97.06 196 GLY A C 1
ATOM 1614 O O . GLY A 1 196 ? -18.550 -4.741 9.555 1.00 97.06 196 GLY A O 1
ATOM 1615 N N . ILE A 1 197 ? -18.977 -2.570 9.956 1.00 97.31 197 ILE A N 1
ATOM 1616 C CA . ILE A 1 197 ? -17.592 -2.103 9.821 1.00 97.31 197 ILE A CA 1
ATOM 1617 C C . ILE A 1 197 ? -17.078 -1.484 11.120 1.00 97.31 197 ILE A C 1
ATOM 1619 O O . ILE A 1 197 ? -17.838 -1.050 11.983 1.00 97.31 197 ILE A O 1
ATOM 1623 N N . TYR A 1 198 ? -15.758 -1.429 11.240 1.00 98.19 198 TYR A N 1
ATOM 1624 C CA . TYR A 1 198 ? -15.046 -0.752 12.311 1.00 98.19 198 TYR A CA 1
ATOM 1625 C C . TYR A 1 198 ? -14.315 0.447 11.724 1.00 98.19 198 TYR A C 1
ATOM 1627 O O . TYR A 1 198 ? -13.469 0.291 10.838 1.00 98.19 198 TYR A O 1
ATOM 1635 N N . VAL A 1 199 ? -14.639 1.630 12.231 1.00 96.81 199 VAL A N 1
ATOM 1636 C CA . VAL A 1 199 ? -14.040 2.902 11.819 1.00 96.81 199 VAL A CA 1
ATOM 1637 C C . VAL A 1 199 ? -13.126 3.442 12.915 1.00 96.81 199 VAL A C 1
ATOM 1639 O O . VAL A 1 199 ? -13.272 3.064 14.079 1.00 96.81 199 VAL A O 1
ATOM 1642 N N . ASP A 1 200 ? -12.192 4.326 12.570 1.00 96.62 200 ASP A N 1
ATOM 1643 C CA . ASP A 1 200 ? -11.396 5.055 13.562 1.00 96.62 200 ASP A CA 1
ATOM 1644 C C . ASP A 1 200 ? -12.328 5.921 14.418 1.00 96.62 200 ASP A C 1
ATOM 1646 O O . ASP A 1 200 ? -13.105 6.724 13.898 1.00 96.62 200 ASP A O 1
ATOM 1650 N N . VAL A 1 201 ? -12.238 5.788 15.741 1.00 96.62 201 VAL A N 1
ATOM 1651 C CA . VAL A 1 201 ? -13.009 6.616 16.678 1.00 96.62 201 VAL A CA 1
ATOM 1652 C C . VAL A 1 201 ? -12.670 8.111 16.565 1.00 96.62 201 VAL A C 1
ATOM 1654 O O . VAL A 1 201 ? -13.472 8.959 16.957 1.00 96.62 201 VAL A O 1
ATOM 1657 N N . VAL A 1 202 ? -11.487 8.443 16.038 1.00 93.88 202 VAL A N 1
ATOM 1658 C CA . VAL A 1 202 ? -10.983 9.813 15.902 1.00 93.88 202 VAL A CA 1
ATOM 1659 C C . VAL A 1 202 ? -11.428 10.464 14.600 1.00 93.88 202 VAL A C 1
ATOM 1661 O O . VAL A 1 202 ? -12.008 11.550 14.624 1.00 93.88 202 VAL A O 1
ATOM 1664 N N . SER A 1 203 ? -11.101 9.838 13.469 1.00 90.25 203 SER A N 1
ATOM 1665 C CA . SER A 1 203 ? -11.331 10.411 12.142 1.00 90.25 203 SER A CA 1
ATOM 1666 C C . SER A 1 203 ? -12.665 9.972 11.538 1.00 90.25 203 SER A C 1
ATOM 1668 O O . SER A 1 203 ? -13.254 10.734 10.780 1.00 90.25 203 SER A O 1
ATOM 1670 N N . GLY A 1 204 ? -13.168 8.787 11.894 1.00 91.12 204 GLY A N 1
ATOM 1671 C CA . GLY A 1 204 ? -14.281 8.129 11.209 1.00 91.12 204 GLY A CA 1
ATOM 1672 C C . GLY A 1 204 ? -13.854 7.338 9.969 1.00 91.12 204 GLY A C 1
ATOM 1673 O O . GLY A 1 204 ? -14.709 6.817 9.260 1.00 91.12 204 GLY A O 1
ATOM 1674 N N . GLU A 1 205 ? -12.553 7.213 9.687 1.00 91.31 205 GLU A N 1
ATOM 1675 C CA . GLU A 1 205 ? -12.104 6.456 8.517 1.00 91.31 205 GLU A CA 1
ATOM 1676 C C . GLU A 1 205 ? -12.388 4.950 8.663 1.00 91.31 205 GLU A C 1
ATOM 1678 O O . GLU A 1 205 ? -12.147 4.395 9.736 1.00 91.31 205 GLU A O 1
ATOM 1683 N N . PRO A 1 206 ? -12.887 4.253 7.624 1.00 93.81 206 PRO A N 1
ATOM 1684 C CA . PRO A 1 206 ? -13.093 2.811 7.671 1.00 93.81 206 PRO A CA 1
ATOM 1685 C C . PRO A 1 206 ? -11.762 2.072 7.802 1.00 93.81 206 PRO A C 1
ATOM 1687 O O . PRO A 1 206 ? -10.863 2.258 6.983 1.00 93.81 206 PRO A O 1
ATOM 1690 N N . LEU A 1 207 ? -11.653 1.196 8.803 1.00 94.50 207 LEU A N 1
ATOM 1691 C CA . LEU A 1 207 ? -10.421 0.464 9.106 1.00 94.50 207 LEU A CA 1
ATOM 1692 C C . LEU A 1 207 ? -10.554 -1.035 8.848 1.00 94.50 207 LEU A C 1
ATOM 1694 O O . LEU A 1 207 ? -9.700 -1.617 8.181 1.00 94.50 207 LEU A O 1
ATOM 1698 N N . PHE A 1 208 ? -11.619 -1.664 9.350 1.00 96.75 208 PHE A N 1
ATOM 1699 C CA . PHE A 1 208 ? -11.813 -3.115 9.267 1.00 96.75 208 PHE A CA 1
ATOM 1700 C C . PHE A 1 208 ? -13.268 -3.477 8.975 1.00 96.75 208 PHE A C 1
ATOM 1702 O O . PHE A 1 208 ? -14.191 -2.760 9.352 1.00 96.75 208 PHE A O 1
ATOM 1709 N N . SER A 1 209 ? -13.478 -4.629 8.340 1.00 95.62 209 SER A N 1
ATOM 1710 C CA . SER A 1 209 ? -14.803 -5.237 8.185 1.00 95.62 209 SER A CA 1
ATOM 1711 C C . SER A 1 209 ? -14.991 -6.367 9.197 1.00 95.62 209 SER A C 1
ATOM 1713 O O . SER A 1 209 ? -14.052 -7.110 9.491 1.00 95.62 209 SER A O 1
ATOM 1715 N N . SER A 1 210 ? -16.217 -6.544 9.694 1.00 96.81 210 SER A N 1
ATOM 1716 C CA . SER A 1 210 ? -16.604 -7.727 10.483 1.00 96.81 210 SER A CA 1
ATOM 1717 C C . SER A 1 210 ? -16.352 -9.046 9.743 1.00 96.81 210 SER A C 1
ATOM 1719 O O . SER A 1 210 ? -16.034 -10.040 10.387 1.00 96.81 210 SER A O 1
ATOM 1721 N N . LEU A 1 211 ? -16.367 -9.056 8.404 1.00 93.25 211 LEU A N 1
ATOM 1722 C CA . LEU A 1 211 ? -16.036 -10.234 7.590 1.00 93.25 211 LEU A CA 1
ATOM 1723 C C . LEU A 1 211 ? -14.588 -10.700 7.779 1.00 93.25 211 LEU A C 1
ATOM 1725 O O . LEU A 1 211 ? -14.296 -11.893 7.696 1.00 93.25 211 LEU A O 1
ATOM 1729 N N . ALA A 1 212 ? -13.677 -9.763 8.044 1.00 92.38 212 ALA A N 1
ATOM 1730 C CA . ALA A 1 212 ? -12.274 -10.045 8.318 1.00 92.38 212 ALA A CA 1
ATOM 1731 C C . ALA A 1 212 ? -12.024 -10.389 9.796 1.00 92.38 212 ALA A C 1
ATOM 1733 O O . ALA A 1 212 ? -10.927 -10.834 10.136 1.00 92.38 212 ALA A O 1
ATOM 1734 N N . LYS A 1 213 ? -13.011 -10.189 10.681 1.00 96.00 213 LYS A N 1
ATOM 1735 C CA . LYS A 1 213 ? -12.883 -10.474 12.113 1.00 96.00 213 LYS A CA 1
ATOM 1736 C C . LYS A 1 213 ? -12.880 -11.983 12.360 1.00 96.00 213 LYS A C 1
ATOM 1738 O O . LYS A 1 213 ? -13.565 -12.741 11.674 1.00 96.00 213 LYS A O 1
ATOM 1743 N N . PHE A 1 214 ? -12.117 -12.424 13.355 1.00 94.00 214 PHE A N 1
ATOM 1744 C CA . PHE A 1 214 ? -12.102 -13.814 13.805 1.00 94.00 214 PHE A CA 1
ATOM 1745 C C . PHE A 1 214 ? -11.829 -13.921 15.311 1.00 94.00 214 PHE A C 1
ATOM 1747 O O . PHE A 1 214 ? -11.373 -12.969 15.952 1.00 94.00 214 PHE A O 1
ATOM 1754 N N . GLU A 1 215 ? -12.131 -15.083 15.887 1.00 94.25 215 GLU A N 1
ATOM 1755 C CA . GLU A 1 215 ? -11.857 -15.384 17.293 1.00 94.25 215 GLU A CA 1
ATOM 1756 C C . GLU A 1 215 ? -10.399 -15.822 17.463 1.00 94.25 215 GLU A C 1
ATOM 1758 O O . GLU A 1 215 ? -10.026 -16.936 17.109 1.00 94.25 215 GLU A O 1
ATOM 1763 N N . SER A 1 216 ? -9.560 -14.936 18.000 1.00 92.50 216 SER A N 1
ATOM 1764 C CA . SER A 1 216 ? -8.137 -15.218 18.233 1.00 92.50 216 SER A CA 1
ATOM 1765 C C . SER A 1 216 ? -7.829 -15.787 19.619 1.00 92.50 216 SER A C 1
ATOM 1767 O O . SER A 1 216 ? -6.723 -16.263 19.854 1.00 92.50 216 SER A O 1
ATOM 1769 N N . GLY A 1 217 ? -8.762 -15.663 20.569 1.00 93.38 217 GLY A N 1
ATOM 1770 C CA . GLY A 1 217 ? -8.538 -16.011 21.975 1.00 93.38 217 GLY A CA 1
ATOM 1771 C C . GLY A 1 217 ? -7.633 -15.040 22.746 1.00 93.38 217 GLY A C 1
ATOM 1772 O O . GLY A 1 217 ? -7.346 -15.293 23.911 1.00 93.38 217 GLY A O 1
ATOM 1773 N N . THR A 1 218 ? -7.196 -13.920 22.155 1.00 93.19 218 THR A N 1
ATOM 1774 C CA . THR A 1 218 ? -6.292 -12.974 22.843 1.00 93.19 218 THR A CA 1
ATOM 1775 C C . THR A 1 218 ? -7.006 -11.981 23.755 1.00 93.19 218 THR A C 1
ATOM 1777 O O . THR A 1 218 ? -6.369 -11.361 24.601 1.00 93.19 218 THR A O 1
ATOM 1780 N N . GLY A 1 219 ? -8.320 -11.821 23.593 1.00 94.62 219 GLY A N 1
ATOM 1781 C CA . GLY A 1 219 ? -9.130 -10.874 24.363 1.00 94.62 219 GLY A CA 1
ATOM 1782 C C . GLY A 1 219 ? -9.227 -9.472 23.763 1.00 94.62 219 GLY A C 1
ATOM 1783 O O . GLY A 1 219 ? -9.783 -8.588 24.408 1.00 94.62 219 GLY A O 1
ATOM 1784 N N . TRP A 1 220 ? -8.751 -9.271 22.533 1.00 98.19 220 TRP A N 1
ATOM 1785 C CA . TRP A 1 220 ? -8.938 -8.045 21.750 1.00 98.19 220 TRP A CA 1
ATOM 1786 C C . TRP A 1 220 ? -9.553 -8.367 20.381 1.00 98.19 220 TRP A C 1
ATOM 1788 O O . TRP A 1 220 ? -9.302 -9.457 19.848 1.00 98.19 220 TRP A O 1
ATOM 1798 N N . PRO A 1 221 ? -10.331 -7.448 19.774 1.00 98.06 221 PRO A N 1
ATOM 1799 C CA . PRO A 1 221 ? -10.845 -7.649 18.424 1.00 98.06 221 PRO A CA 1
ATOM 1800 C C . PRO A 1 221 ? -9.690 -7.904 17.449 1.00 98.06 221 PRO A C 1
ATOM 1802 O O . PRO A 1 221 ? -8.730 -7.136 17.365 1.00 98.06 221 PRO A O 1
ATOM 1805 N N . SER A 1 222 ? -9.783 -9.030 16.744 1.00 97.62 222 SER A N 1
ATOM 1806 C CA . SER A 1 222 ? -8.730 -9.532 15.866 1.00 97.62 222 SER A CA 1
ATOM 1807 C C . SER A 1 222 ? -9.251 -9.704 14.447 1.00 97.62 222 SER A C 1
ATOM 1809 O O . SER A 1 222 ? -10.313 -10.294 14.246 1.00 97.62 222 SER A O 1
ATOM 1811 N N . PHE A 1 223 ? -8.498 -9.197 13.475 1.00 97.44 223 PHE A N 1
ATOM 1812 C CA . PHE A 1 223 ? -8.847 -9.240 12.054 1.00 97.44 223 PHE A CA 1
ATOM 1813 C C . PHE A 1 223 ? -7.728 -9.879 11.237 1.00 97.44 223 PHE A C 1
ATOM 1815 O O . PHE A 1 223 ? -6.570 -9.849 11.651 1.00 97.44 223 PHE A O 1
ATOM 1822 N N . VAL A 1 224 ? -8.060 -10.449 10.082 1.00 89.31 224 VAL A N 1
ATOM 1823 C CA . VAL A 1 224 ? -7.062 -11.036 9.171 1.00 89.31 224 VAL A CA 1
ATOM 1824 C C . VAL A 1 224 ? -6.468 -10.012 8.203 1.00 89.31 224 VAL A C 1
ATOM 1826 O O . VAL A 1 224 ? -5.326 -10.155 7.780 1.00 89.31 224 VAL A O 1
ATOM 1829 N N . GLU A 1 225 ? -7.205 -8.940 7.906 1.00 86.06 225 GLU A N 1
ATOM 1830 C CA . GLU A 1 225 ? -6.792 -7.876 6.988 1.00 86.06 225 GLU A CA 1
ATOM 1831 C C . GLU A 1 225 ? -7.565 -6.568 7.252 1.00 86.06 225 GLU A C 1
ATOM 1833 O O . GLU A 1 225 ? -8.673 -6.616 7.799 1.00 86.06 225 GLU A O 1
ATOM 1838 N N . PRO A 1 226 ? -7.010 -5.395 6.885 1.00 89.25 226 PRO A N 1
ATOM 1839 C CA . PRO A 1 226 ? -7.747 -4.133 6.869 1.00 89.25 226 PRO A CA 1
ATOM 1840 C C . PRO A 1 226 ? -8.787 -4.099 5.739 1.00 89.25 226 PRO A C 1
ATOM 1842 O O . PRO A 1 226 ? -8.666 -4.808 4.746 1.00 89.25 226 PRO A O 1
ATOM 1845 N N . ILE A 1 227 ? -9.783 -3.215 5.852 1.00 85.19 227 ILE A N 1
ATOM 1846 C CA . ILE A 1 227 ? -10.877 -3.082 4.871 1.00 85.19 227 ILE A CA 1
ATOM 1847 C C . ILE A 1 227 ? -10.382 -2.694 3.470 1.00 85.19 227 ILE A C 1
ATOM 1849 O O . ILE A 1 227 ? -10.992 -3.047 2.467 1.00 85.19 227 ILE A O 1
ATOM 1853 N N . THR A 1 228 ? -9.257 -1.980 3.403 1.00 78.00 228 THR A N 1
ATOM 1854 C CA . THR A 1 228 ? -8.476 -1.770 2.183 1.00 78.00 228 THR A CA 1
ATOM 1855 C C . THR A 1 228 ? -6.992 -1.790 2.535 1.00 78.00 228 THR A C 1
ATOM 1857 O O . THR A 1 228 ? -6.601 -1.456 3.656 1.00 78.00 228 THR A O 1
ATOM 1860 N N . SER A 1 229 ? -6.130 -2.086 1.560 1.00 71.38 229 SER A N 1
ATOM 1861 C CA . SER A 1 229 ? -4.668 -2.067 1.744 1.00 71.38 229 SER A CA 1
ATOM 1862 C C . SER A 1 229 ? -4.105 -0.699 2.160 1.00 71.38 229 SER A C 1
ATOM 1864 O O . SER A 1 229 ? -2.956 -0.609 2.584 1.00 71.38 229 SER A O 1
ATOM 1866 N N . HIS A 1 230 ? -4.905 0.364 2.035 1.00 74.19 230 HIS A N 1
ATOM 1867 C CA . HIS A 1 230 ? -4.525 1.748 2.292 1.00 74.19 230 HIS A CA 1
ATOM 1868 C C . HIS A 1 230 ? -5.144 2.320 3.574 1.00 74.19 230 HIS 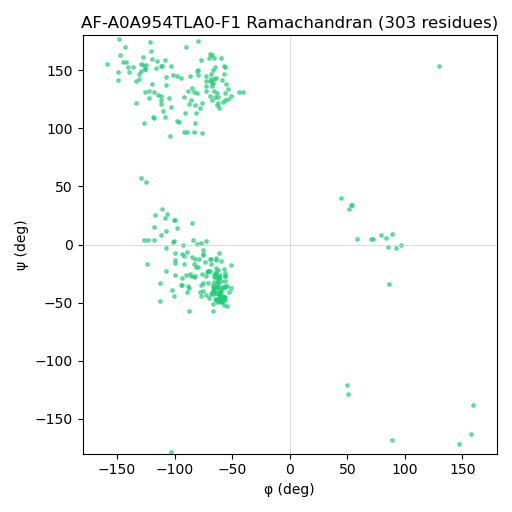A C 1
ATOM 1870 O O . HIS A 1 230 ? -4.829 3.461 3.898 1.00 74.19 230 HIS A O 1
ATOM 1876 N N . ALA A 1 231 ? -5.990 1.571 4.291 1.00 76.62 231 ALA A N 1
ATOM 1877 C CA . ALA A 1 231 ? -6.703 2.056 5.479 1.00 76.62 231 ALA A CA 1
ATOM 1878 C C . ALA A 1 231 ? -5.797 2.253 6.709 1.00 76.62 231 ALA A C 1
ATOM 1880 O O . ALA A 1 231 ? -6.115 3.028 7.607 1.00 76.62 231 ALA A O 1
ATOM 1881 N N . VAL A 1 232 ? -4.659 1.556 6.758 1.00 86.75 232 VAL A N 1
ATOM 1882 C CA . VAL A 1 232 ? -3.739 1.581 7.901 1.00 86.75 232 VAL A CA 1
ATOM 1883 C C . VAL A 1 232 ? -2.306 1.873 7.472 1.00 86.75 232 VAL A C 1
ATOM 1885 O O . VAL A 1 232 ? -1.898 1.596 6.343 1.00 86.75 232 VAL A O 1
ATOM 1888 N N . THR A 1 233 ? -1.527 2.415 8.400 1.00 83.44 233 THR A N 1
ATOM 1889 C CA . THR A 1 233 ? -0.078 2.587 8.296 1.00 83.44 233 THR A CA 1
ATOM 1890 C C . THR A 1 233 ? 0.623 1.735 9.348 1.00 83.44 233 THR A C 1
ATOM 1892 O O . THR A 1 233 ? 0.025 1.345 10.352 1.00 83.44 233 THR A O 1
ATOM 1895 N N . TYR A 1 234 ? 1.893 1.420 9.103 1.00 86.00 234 TYR A N 1
ATOM 1896 C CA . TYR A 1 234 ? 2.676 0.532 9.955 1.00 86.00 234 TYR A CA 1
ATOM 1897 C C . TYR A 1 234 ? 3.890 1.267 10.513 1.00 86.00 234 TYR A C 1
ATOM 1899 O O . TYR A 1 234 ? 4.564 1.994 9.779 1.00 86.00 234 TYR A O 1
ATOM 1907 N N . ARG A 1 235 ? 4.192 1.057 11.796 1.00 82.38 235 ARG A N 1
ATOM 1908 C CA . ARG A 1 235 ? 5.413 1.556 12.441 1.00 82.38 235 ARG A CA 1
ATOM 1909 C C . ARG A 1 235 ? 6.101 0.439 13.214 1.00 82.38 235 ARG A C 1
ATOM 1911 O O . ARG A 1 235 ? 5.454 -0.452 13.758 1.00 82.38 235 ARG A O 1
ATOM 1918 N N . SER A 1 236 ? 7.427 0.479 13.265 1.00 77.81 236 SER A N 1
ATOM 1919 C CA . SER A 1 236 ? 8.188 -0.445 14.106 1.00 77.81 236 SER A CA 1
ATOM 1920 C C . SER A 1 236 ? 8.092 -0.006 15.565 1.00 77.81 236 SER A C 1
ATOM 1922 O O . SER A 1 236 ? 8.489 1.110 15.897 1.00 77.81 236 SER A O 1
ATOM 1924 N N . ASP A 1 237 ? 7.596 -0.890 16.428 1.00 72.69 237 ASP A N 1
ATOM 1925 C CA . ASP A 1 237 ? 7.513 -0.685 17.873 1.00 72.69 237 ASP A CA 1
ATOM 1926 C C . ASP A 1 237 ? 8.627 -1.464 18.586 1.00 72.69 237 ASP A C 1
ATOM 1928 O O . ASP A 1 237 ? 8.697 -2.695 18.521 1.00 72.69 237 ASP A O 1
ATOM 1932 N N . TRP A 1 238 ? 9.489 -0.711 19.272 1.00 64.94 238 TRP A N 1
ATOM 1933 C CA . TRP A 1 238 ? 10.661 -1.190 20.010 1.00 64.94 238 TRP A CA 1
ATOM 1934 C C . TRP A 1 238 ? 10.474 -1.122 21.534 1.00 64.94 238 TRP A C 1
ATOM 1936 O O . TRP A 1 238 ? 11.443 -1.258 22.276 1.00 64.94 238 TRP A O 1
ATOM 1946 N N . LYS A 1 239 ? 9.250 -0.882 22.031 1.00 60.97 239 LYS A N 1
ATOM 1947 C CA . LYS A 1 239 ? 8.976 -0.721 23.473 1.00 60.97 239 LYS A CA 1
ATOM 1948 C C . LYS A 1 239 ? 9.131 -2.023 24.282 1.00 60.97 239 LYS A C 1
ATOM 1950 O O . LYS A 1 239 ? 9.158 -1.963 25.508 1.00 60.97 239 LYS A O 1
ATOM 1955 N N . LEU A 1 240 ? 9.228 -3.186 23.629 1.00 62.22 240 LEU A N 1
ATOM 1956 C CA . LEU A 1 240 ? 9.444 -4.501 24.254 1.00 62.22 240 LEU A CA 1
ATOM 1957 C C . LEU A 1 240 ? 10.735 -5.160 23.740 1.00 62.22 240 LEU A C 1
ATOM 1959 O O . LEU A 1 240 ? 11.284 -4.758 22.719 1.00 62.22 240 LEU A O 1
ATOM 1963 N N . PHE A 1 241 ? 11.190 -6.222 24.419 1.00 41.28 241 PHE A N 1
ATOM 1964 C CA . PHE A 1 241 ? 12.393 -7.001 24.064 1.00 41.28 241 PHE A CA 1
ATOM 1965 C C . PHE A 1 241 ? 12.341 -7.686 22.682 1.00 41.28 241 PHE A C 1
ATOM 1967 O O . PHE A 1 241 ? 13.337 -8.253 22.243 1.00 41.28 241 PHE A O 1
ATOM 1974 N N . TYR A 1 242 ? 11.193 -7.649 22.003 1.00 50.16 242 TYR A N 1
ATOM 1975 C CA . TYR A 1 242 ? 10.998 -8.117 20.634 1.00 50.16 242 TYR A CA 1
ATOM 1976 C C . TYR A 1 242 ? 10.276 -7.034 19.824 1.00 50.16 242 TYR A C 1
ATOM 1978 O O . TYR A 1 242 ? 9.391 -6.346 20.338 1.00 50.16 242 TYR A O 1
ATOM 1986 N N . THR A 1 243 ? 10.649 -6.880 18.552 1.00 66.69 243 THR A N 1
ATOM 1987 C CA . THR A 1 243 ? 10.031 -5.897 17.657 1.00 66.69 243 THR A CA 1
ATOM 1988 C C . THR A 1 243 ? 8.599 -6.309 17.338 1.00 66.69 243 THR A C 1
ATOM 1990 O O . THR A 1 243 ? 8.352 -7.427 16.883 1.00 66.69 243 THR A O 1
ATOM 1993 N N . ARG A 1 244 ? 7.654 -5.391 17.536 1.00 80.88 244 ARG A N 1
ATOM 1994 C CA . ARG A 1 244 ? 6.268 -5.547 17.077 1.00 80.88 244 ARG A CA 1
ATOM 1995 C C . ARG A 1 244 ? 5.995 -4.569 15.947 1.00 80.88 244 ARG A C 1
ATOM 1997 O O . ARG A 1 244 ? 6.617 -3.512 15.871 1.00 80.88 244 ARG A O 1
ATOM 2004 N N . THR A 1 245 ? 5.046 -4.903 15.080 1.00 85.88 245 THR A N 1
ATOM 2005 C CA . THR A 1 245 ? 4.581 -3.970 14.048 1.00 85.88 245 THR A CA 1
ATOM 2006 C C . THR A 1 245 ? 3.331 -3.275 14.565 1.00 85.88 245 THR A C 1
ATOM 2008 O O . THR A 1 245 ? 2.268 -3.888 14.653 1.00 85.88 245 THR A O 1
ATOM 2011 N N . GLU A 1 246 ? 3.475 -2.014 14.953 1.00 92.19 246 GLU A N 1
ATOM 2012 C CA . GLU A 1 246 ? 2.364 -1.140 15.313 1.00 92.19 246 GLU A CA 1
ATOM 2013 C C . GLU A 1 246 ? 1.513 -0.841 14.076 1.00 92.19 246 GLU A C 1
ATOM 2015 O O . GLU A 1 246 ? 2.042 -0.590 12.991 1.00 92.19 246 GLU A O 1
ATOM 2020 N N . VAL A 1 247 ? 0.196 -0.836 14.259 1.00 93.94 247 VAL A N 1
ATOM 2021 C CA . VAL A 1 247 ? -0.792 -0.457 13.251 1.00 93.94 247 VAL A CA 1
ATOM 2022 C C . VAL A 1 247 ? -1.449 0.851 13.683 1.00 93.94 247 VAL A C 1
ATOM 2024 O O . VAL A 1 247 ? -1.947 0.961 14.808 1.00 93.94 247 VAL A O 1
ATOM 2027 N N . ARG A 1 248 ? -1.462 1.838 12.784 1.00 95.19 248 ARG A N 1
ATOM 2028 C CA . ARG A 1 248 ? -2.080 3.153 13.000 1.00 95.19 248 ARG A CA 1
ATOM 2029 C C . ARG A 1 248 ? -3.078 3.476 11.894 1.00 95.19 248 ARG A C 1
ATOM 2031 O O . ARG A 1 248 ? -2.900 3.020 10.763 1.00 95.19 248 ARG A O 1
ATOM 2038 N N . SER A 1 249 ? -4.107 4.266 12.190 1.00 91.88 249 SER A N 1
ATOM 2039 C CA . SER A 1 249 ? -5.008 4.783 11.150 1.00 91.88 249 SER A CA 1
ATOM 2040 C C . SER A 1 249 ? -4.267 5.755 10.229 1.00 91.88 249 SER A C 1
ATOM 2042 O O . SER A 1 249 ? -3.284 6.384 10.633 1.00 91.88 249 SER A O 1
ATOM 2044 N N . ARG A 1 250 ? -4.675 5.848 8.962 1.00 86.31 250 ARG A N 1
ATOM 2045 C CA . ARG A 1 250 ? -3.938 6.634 7.968 1.00 86.31 250 ARG A CA 1
ATOM 2046 C C . ARG A 1 250 ? -4.175 8.129 8.123 1.00 86.31 250 ARG A C 1
ATOM 2048 O O . ARG A 1 250 ? -3.219 8.896 8.024 1.00 86.31 250 ARG A O 1
ATOM 2055 N N . PHE A 1 251 ? -5.421 8.540 8.324 1.00 85.25 251 PHE A N 1
ATOM 2056 C CA . PHE A 1 251 ? -5.795 9.952 8.378 1.00 85.25 251 PHE A CA 1
ATOM 2057 C C . PHE A 1 251 ? -5.826 10.498 9.809 1.00 85.25 251 PHE A C 1
ATOM 2059 O O . PHE A 1 251 ? -5.463 11.654 10.035 1.00 85.25 251 PHE A O 1
ATOM 2066 N N . GLY A 1 252 ? -6.224 9.677 10.784 1.00 85.81 252 GLY A N 1
ATOM 2067 C CA . GLY A 1 252 ? -6.216 10.038 12.205 1.00 85.81 252 GLY A CA 1
ATOM 2068 C C . GLY A 1 252 ? -4.842 9.943 12.881 1.00 85.81 252 GLY A C 1
ATOM 2069 O O . GLY A 1 252 ? -4.631 10.558 13.933 1.00 85.81 252 GLY A O 1
ATOM 2070 N N . ASP A 1 253 ? -3.901 9.190 12.293 1.00 91.75 253 ASP A N 1
ATOM 2071 C CA . ASP A 1 253 ? -2.654 8.750 12.944 1.00 91.75 253 ASP A CA 1
ATOM 2072 C C . ASP A 1 253 ? -2.927 8.237 14.372 1.00 91.75 253 ASP A C 1
ATOM 2074 O O . ASP A 1 253 ? -2.202 8.565 15.313 1.00 91.75 253 ASP A O 1
ATOM 2078 N N . SER A 1 254 ? -4.028 7.502 14.549 1.00 94.56 254 SER A N 1
ATOM 2079 C CA . SER A 1 254 ? -4.451 6.915 15.821 1.00 94.56 254 SER A CA 1
ATOM 2080 C C . SER A 1 254 ? -3.720 5.598 16.026 1.00 94.56 254 SER A C 1
ATOM 2082 O O . SER A 1 254 ? -3.733 4.756 15.129 1.00 94.56 254 SER A O 1
ATOM 2084 N N . HIS A 1 255 ? -3.123 5.377 17.196 1.00 97.06 255 HIS A N 1
ATOM 2085 C CA . HIS A 1 255 ? -2.654 4.044 17.569 1.00 97.06 255 HIS A CA 1
ATOM 2086 C C . HIS A 1 255 ? -3.846 3.084 17.662 1.00 97.06 255 HIS A C 1
ATOM 2088 O O . HIS A 1 255 ? -4.772 3.306 18.445 1.00 97.06 255 HIS A O 1
ATOM 2094 N N . LEU A 1 256 ? -3.827 2.027 16.845 1.00 97.56 256 LEU A N 1
ATOM 2095 C CA . LEU A 1 256 ? -4.889 1.022 16.808 1.00 97.56 256 LEU A CA 1
ATOM 2096 C C . LEU A 1 256 ? -4.486 -0.223 17.595 1.00 97.56 256 LEU A C 1
ATOM 2098 O O . LEU A 1 256 ? -5.280 -0.744 18.373 1.00 97.56 256 LEU A O 1
ATOM 2102 N N . GLY A 1 257 ? -3.255 -0.694 17.414 1.00 96.38 257 GLY A N 1
ATOM 2103 C CA . GLY A 1 257 ? -2.726 -1.889 18.066 1.00 96.38 257 GLY A CA 1
ATOM 2104 C C . GLY A 1 257 ? -1.536 -2.448 17.297 1.00 96.38 257 GLY A C 1
ATOM 2105 O O . GLY A 1 257 ? -0.700 -1.685 16.810 1.00 96.38 257 GLY A O 1
ATOM 2106 N N . HIS A 1 258 ? -1.465 -3.772 17.150 1.00 95.69 258 HIS A N 1
ATOM 2107 C CA . HIS A 1 258 ? -0.336 -4.444 16.497 1.00 95.69 258 HIS A CA 1
ATOM 2108 C C . HIS A 1 258 ? -0.788 -5.543 15.538 1.00 95.69 258 HIS A C 1
ATOM 2110 O O . HIS A 1 258 ? -1.845 -6.149 15.718 1.00 95.69 258 HIS A O 1
ATOM 2116 N N . VAL A 1 259 ? 0.037 -5.813 14.527 1.00 94.56 259 VAL A N 1
ATOM 2117 C CA . VAL A 1 259 ? -0.132 -6.948 13.613 1.00 94.56 259 VAL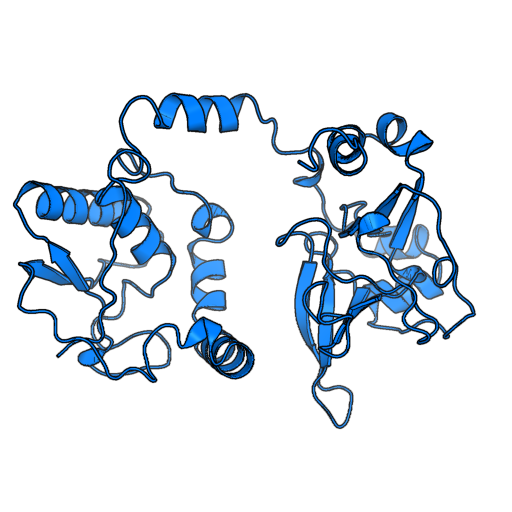 A CA 1
ATOM 2118 C C . VAL A 1 259 ? 0.921 -8.020 13.890 1.00 94.56 259 VAL A C 1
ATOM 2120 O O . VAL A 1 259 ? 2.095 -7.713 14.113 1.00 94.56 259 VAL A O 1
ATOM 2123 N N . PHE A 1 260 ? 0.476 -9.273 13.872 1.00 90.75 260 PHE A N 1
ATOM 2124 C CA . PHE A 1 260 ? 1.267 -10.472 14.137 1.00 90.75 260 PHE A CA 1
ATOM 2125 C C . PHE A 1 260 ? 1.120 -11.487 12.995 1.00 90.75 260 PHE A C 1
ATOM 2127 O O . PHE A 1 260 ? 0.160 -11.428 12.224 1.00 90.75 260 PHE A O 1
ATOM 2134 N N . ASP A 1 261 ? 2.062 -12.426 12.917 1.00 87.94 261 ASP A N 1
ATOM 2135 C CA . ASP A 1 261 ? 2.141 -13.463 11.871 1.00 87.94 261 ASP A CA 1
ATOM 2136 C C . ASP A 1 261 ? 1.600 -14.823 12.356 1.00 87.94 261 ASP A C 1
ATOM 2138 O O . ASP A 1 261 ? 1.938 -15.870 11.815 1.00 87.94 261 ASP A O 1
ATOM 2142 N N . ASP A 1 262 ? 0.779 -14.797 13.406 1.00 90.44 262 ASP A N 1
ATOM 2143 C CA . ASP A 1 262 ? 0.151 -15.945 14.070 1.00 90.44 262 ASP A CA 1
ATOM 2144 C C . ASP A 1 262 ? -1.364 -16.021 13.786 1.00 90.44 262 ASP A C 1
ATOM 2146 O O . ASP A 1 262 ? -2.132 -16.577 14.573 1.00 90.44 262 ASP A O 1
ATOM 2150 N N . GLY A 1 263 ? -1.812 -15.411 12.684 1.00 91.12 263 GLY A N 1
ATOM 2151 C CA . GLY A 1 263 ? -3.201 -15.484 12.239 1.00 91.12 263 GLY A CA 1
ATOM 2152 C C . GLY A 1 263 ? -3.526 -16.789 11.503 1.00 91.12 263 GLY A C 1
ATOM 2153 O O . GLY A 1 263 ? -2.627 -17.583 11.223 1.00 91.12 263 GLY A O 1
ATOM 2154 N N . PRO A 1 264 ? -4.800 -17.007 11.134 1.00 87.00 264 PRO A N 1
ATOM 2155 C CA . PRO A 1 264 ? -5.229 -18.206 10.421 1.00 87.00 264 PRO A CA 1
ATOM 2156 C C . PRO A 1 264 ? -4.527 -18.307 9.051 1.00 87.00 264 PRO A C 1
ATOM 2158 O O . PRO A 1 264 ? -4.702 -17.402 8.220 1.00 87.00 264 PRO A O 1
ATOM 2161 N N . PRO A 1 265 ? -3.704 -19.345 8.793 1.00 83.19 265 PRO A N 1
ATOM 2162 C CA . PRO A 1 265 ? -2.915 -19.452 7.562 1.00 83.19 265 PRO A CA 1
ATOM 2163 C C . PRO A 1 265 ? -3.767 -19.424 6.289 1.00 83.19 265 PRO A C 1
ATOM 2165 O O . PRO A 1 265 ? -3.401 -18.779 5.308 1.00 83.19 265 PRO A O 1
ATOM 2168 N N . GLU A 1 266 ? -4.940 -20.051 6.329 1.00 82.31 266 GLU A N 1
ATOM 2169 C CA . GLU A 1 266 ? -5.911 -20.115 5.236 1.00 82.31 266 GLU A CA 1
ATOM 2170 C C . GLU A 1 266 ? -6.569 -18.764 4.918 1.00 82.31 266 GLU A C 1
ATOM 2172 O O . GLU A 1 266 ? -7.193 -18.605 3.873 1.00 82.31 266 GLU A O 1
ATOM 2177 N N . ARG A 1 267 ? -6.394 -17.769 5.796 1.00 80.56 267 ARG A N 1
ATOM 2178 C CA . ARG A 1 267 ? -6.898 -16.398 5.638 1.00 80.56 267 ARG A CA 1
ATOM 2179 C C . ARG A 1 267 ? -5.773 -15.362 5.559 1.00 80.56 267 ARG A C 1
ATOM 2181 O O . ARG A 1 267 ? -5.973 -14.203 5.904 1.00 80.56 267 ARG A O 1
ATOM 2188 N N . GLY A 1 268 ? -4.582 -15.780 5.128 1.00 80.81 268 GLY A N 1
ATOM 2189 C CA . GLY A 1 268 ? -3.427 -14.900 4.916 1.00 80.81 268 GLY A CA 1
ATOM 2190 C C . GLY A 1 268 ? -2.430 -14.841 6.077 1.00 80.81 268 GLY A C 1
ATOM 2191 O O . GLY A 1 268 ? -1.422 -14.141 5.970 1.00 80.81 268 GLY A O 1
ATOM 2192 N N . GLY A 1 269 ? -2.671 -15.565 7.176 1.00 85.81 269 GLY A N 1
ATOM 2193 C CA . GLY A 1 269 ? -1.707 -15.756 8.270 1.00 85.81 269 GLY A CA 1
ATOM 2194 C C . GLY A 1 269 ? -1.434 -14.522 9.137 1.00 85.81 269 GLY A C 1
ATOM 2195 O O . GLY A 1 269 ? -0.577 -14.567 10.017 1.00 85.81 269 GLY A O 1
ATOM 2196 N N . LYS A 1 270 ? -2.138 -13.408 8.913 1.00 91.88 270 LYS A N 1
ATOM 2197 C CA . LYS A 1 270 ? -1.986 -12.178 9.700 1.00 91.88 270 LYS A CA 1
ATOM 2198 C C . LYS A 1 270 ? -3.054 -12.075 10.777 1.00 91.88 270 LYS A C 1
ATOM 2200 O O . LYS A 1 270 ? -4.207 -12.446 10.570 1.00 91.88 270 LYS A O 1
ATOM 2205 N N . ARG A 1 271 ? -2.671 -11.517 11.923 1.00 96.25 271 ARG A N 1
ATOM 2206 C CA . ARG A 1 271 ? -3.578 -11.161 13.013 1.00 96.25 271 ARG A CA 1
ATOM 2207 C C . ARG A 1 271 ? -3.391 -9.702 13.396 1.00 96.25 271 ARG A C 1
ATOM 2209 O O . ARG A 1 271 ? -2.437 -9.340 14.078 1.00 96.25 271 ARG A O 1
ATOM 2216 N N . TYR A 1 272 ? -4.334 -8.871 12.982 1.00 96.88 272 TYR A N 1
ATOM 2217 C CA . TYR A 1 272 ? -4.463 -7.473 13.375 1.00 96.88 272 TYR A CA 1
ATOM 2218 C C . TYR A 1 272 ? -5.196 -7.406 14.714 1.00 96.88 272 TYR A C 1
ATOM 2220 O O . TYR A 1 272 ? -6.420 -7.471 14.759 1.00 96.88 272 TYR A O 1
ATOM 2228 N N . CYS A 1 273 ? -4.439 -7.307 15.805 1.00 97.06 273 CYS A N 1
ATOM 2229 C CA . CYS A 1 273 ? -4.935 -7.252 17.178 1.00 97.06 273 CYS A CA 1
ATOM 2230 C C . CYS A 1 273 ? -5.143 -5.795 17.606 1.00 97.06 273 CYS A C 1
ATOM 2232 O O . CYS A 1 273 ? -4.184 -5.118 17.987 1.00 97.06 273 CYS A O 1
ATOM 2234 N N . MET A 1 274 ? -6.375 -5.303 17.502 1.00 98.25 274 MET A N 1
ATOM 2235 C CA . MET A 1 274 ? -6.702 -3.883 17.668 1.00 98.25 274 MET A CA 1
ATOM 2236 C C . MET A 1 274 ? -7.337 -3.606 19.033 1.00 98.25 274 MET A C 1
ATOM 2238 O O . MET A 1 274 ? -7.993 -4.465 19.612 1.00 98.25 274 MET A O 1
ATOM 2242 N N . ASN A 1 275 ? -7.193 -2.388 19.540 1.00 98.50 275 ASN A N 1
ATOM 2243 C CA . ASN A 1 275 ? -7.924 -1.918 20.709 1.00 98.50 275 ASN A CA 1
ATOM 2244 C C . ASN A 1 275 ? -9.334 -1.478 20.291 1.00 98.50 275 ASN A C 1
ATOM 2246 O O . ASN A 1 275 ? -9.493 -0.647 19.399 1.00 98.50 275 ASN A O 1
ATOM 2250 N N . SER A 1 276 ? -10.362 -1.952 20.985 1.00 98.38 276 SER A N 1
ATOM 2251 C CA . SER A 1 276 ? -11.742 -1.488 20.837 1.00 98.38 276 SER A CA 1
ATOM 2252 C C . SER A 1 276 ? -11.874 0.004 21.117 1.00 98.38 276 SER A C 1
ATOM 2254 O O . SER A 1 276 ? -12.624 0.682 20.430 1.00 98.38 276 SER A O 1
ATOM 2256 N N . ALA A 1 277 ? -11.116 0.536 22.078 1.00 98.06 277 ALA A N 1
ATOM 2257 C CA . ALA A 1 277 ? -11.065 1.964 22.373 1.00 98.06 277 ALA A CA 1
ATOM 2258 C C . ALA A 1 277 ? -10.503 2.823 21.222 1.00 98.06 277 ALA A C 1
ATOM 2260 O O . ALA A 1 277 ? -10.645 4.040 21.262 1.00 98.06 277 ALA A O 1
ATOM 2261 N N . ALA A 1 278 ? -9.881 2.230 20.201 1.00 98.00 278 ALA A N 1
ATOM 2262 C CA . ALA A 1 278 ? -9.490 2.943 18.984 1.00 98.00 278 ALA A CA 1
ATOM 2263 C C . ALA A 1 278 ? -10.546 2.854 17.869 1.00 98.00 278 ALA A C 1
ATOM 2265 O O . ALA A 1 278 ? -10.418 3.515 16.840 1.00 98.00 278 ALA A O 1
ATOM 2266 N N . LEU A 1 279 ? -11.584 2.038 18.060 1.00 98.31 279 LEU A N 1
ATOM 2267 C CA . LEU A 1 279 ? -12.573 1.713 17.044 1.00 98.31 279 LEU A CA 1
ATOM 2268 C C . LEU A 1 279 ? -13.963 2.217 17.440 1.00 98.31 279 LEU A C 1
ATOM 2270 O O . LEU A 1 279 ? -14.336 2.274 18.613 1.00 98.31 279 LEU A O 1
ATOM 2274 N N . ARG A 1 280 ? -14.781 2.503 16.433 1.00 97.88 280 ARG A N 1
ATOM 2275 C CA . ARG A 1 280 ? -16.233 2.602 16.559 1.00 97.88 280 ARG A CA 1
ATOM 2276 C C . ARG A 1 280 ? -16.865 1.606 15.599 1.00 97.88 280 ARG A C 1
ATOM 2278 O O . ARG A 1 280 ? -16.532 1.592 14.418 1.00 97.88 280 ARG A O 1
ATOM 2285 N N . PHE A 1 281 ? -17.730 0.742 16.115 1.00 98.38 281 PHE A N 1
ATOM 2286 C CA . PHE A 1 281 ? -18.460 -0.206 15.283 1.00 98.38 281 PHE A CA 1
ATOM 2287 C C . PHE A 1 281 ? -19.715 0.456 14.710 1.00 98.38 281 PHE A C 1
ATOM 2289 O O . PHE A 1 281 ? -20.435 1.124 15.450 1.00 98.38 281 PHE A O 1
ATOM 2296 N N . ILE A 1 282 ? -19.961 0.247 13.419 1.00 97.19 282 ILE A N 1
ATOM 2297 C CA . ILE A 1 282 ? -21.165 0.687 12.710 1.00 97.19 282 ILE A CA 1
ATOM 2298 C C . ILE A 1 282 ? -21.867 -0.572 12.195 1.00 97.19 282 ILE A C 1
ATOM 2300 O O . ILE A 1 282 ? -21.312 -1.238 11.310 1.00 97.19 282 ILE A O 1
ATOM 2304 N N . PRO A 1 283 ? -23.035 -0.939 12.757 1.00 97.81 283 PRO A N 1
ATOM 2305 C CA . PRO A 1 283 ? -23.831 -2.062 12.274 1.00 97.81 283 PRO A CA 1
ATOM 2306 C C . PRO A 1 283 ? -24.190 -1.897 10.799 1.00 97.81 283 PRO A C 1
ATOM 2308 O O . PRO A 1 283 ? -24.421 -0.779 10.338 1.00 97.81 283 PRO A O 1
ATOM 2311 N N . LYS A 1 284 ? -24.276 -3.008 10.064 1.00 95.88 284 LYS A N 1
ATOM 2312 C CA . LYS A 1 284 ? -24.633 -3.020 8.637 1.00 95.88 284 LYS A CA 1
ATOM 2313 C C . LYS A 1 284 ? -25.909 -2.229 8.345 1.00 95.88 284 LYS A C 1
ATOM 2315 O O . LYS A 1 284 ? -25.974 -1.527 7.344 1.00 95.88 284 LYS A O 1
ATOM 2320 N N . GLU A 1 285 ? -26.890 -2.294 9.238 1.00 95.94 285 GLU A N 1
ATOM 2321 C CA . GLU A 1 285 ? -28.182 -1.617 9.106 1.00 95.94 285 GLU A CA 1
ATOM 2322 C C . GLU A 1 285 ? -28.077 -0.085 9.233 1.00 95.94 285 GLU A C 1
ATOM 2324 O O . GLU A 1 285 ? -28.932 0.635 8.726 1.00 95.94 285 GLU A O 1
ATOM 2329 N N . GLU A 1 286 ? -27.026 0.418 9.885 1.00 95.12 286 GLU A N 1
ATOM 2330 C CA . GLU A 1 286 ? -26.788 1.848 10.131 1.00 95.12 286 GLU A CA 1
ATOM 2331 C C . GLU A 1 286 ? -25.778 2.452 9.140 1.00 95.12 286 GLU A C 1
ATOM 2333 O O . GLU A 1 286 ? -25.678 3.673 9.023 1.00 95.12 286 GLU A O 1
ATOM 2338 N N . MET A 1 287 ? -25.056 1.613 8.386 1.00 89.25 287 MET A N 1
ATOM 2339 C CA . MET A 1 287 ? -23.993 2.048 7.476 1.00 89.25 287 MET A CA 1
ATOM 2340 C C . MET A 1 287 ? -24.477 3.070 6.444 1.00 89.25 287 MET A C 1
ATOM 2342 O O . MET A 1 287 ? -23.827 4.096 6.288 1.00 89.25 287 MET A O 1
ATOM 2346 N N . GLU A 1 288 ? -25.609 2.836 5.773 1.00 88.44 288 GLU A N 1
ATOM 2347 C CA . GLU A 1 288 ? -26.163 3.776 4.783 1.00 88.44 288 GLU A CA 1
ATOM 2348 C C . GLU A 1 288 ? -26.455 5.147 5.413 1.00 88.44 288 GLU A C 1
ATOM 2350 O O . GLU A 1 288 ? -26.007 6.180 4.916 1.00 88.44 288 GLU A O 1
ATOM 2355 N N . ALA A 1 289 ? -27.154 5.150 6.552 1.00 89.25 289 ALA A N 1
ATOM 2356 C CA . ALA A 1 289 ? -27.573 6.366 7.247 1.00 89.25 289 ALA A CA 1
ATOM 2357 C C . ALA A 1 289 ? -26.384 7.178 7.785 1.00 89.25 289 ALA A C 1
ATOM 2359 O O . ALA A 1 289 ? -26.431 8.406 7.820 1.00 89.25 289 ALA A O 1
ATOM 2360 N N . GLU A 1 290 ? -25.306 6.498 8.173 1.00 87.44 290 GLU A N 1
ATOM 2361 C CA . GLU A 1 290 ? -24.058 7.120 8.611 1.00 87.44 290 GLU A CA 1
ATOM 2362 C C . GLU A 1 290 ? -23.115 7.501 7.452 1.00 87.44 290 GLU A C 1
ATOM 2364 O O . GLU A 1 290 ? -22.005 7.987 7.678 1.00 87.44 290 GLU A O 1
ATOM 2369 N N . GLY A 1 291 ? -23.552 7.302 6.207 1.00 85.00 291 GLY A N 1
ATOM 2370 C CA . GLY A 1 291 ? -22.835 7.686 4.997 1.00 85.00 291 GLY A CA 1
ATOM 2371 C C . GLY A 1 291 ? -21.940 6.599 4.407 1.00 85.00 291 GLY A C 1
ATOM 2372 O O . GLY A 1 291 ? -21.397 6.831 3.337 1.00 85.00 291 GLY A O 1
ATOM 2373 N N . TYR A 1 292 ? -21.819 5.426 5.042 1.00 84.88 292 TYR A N 1
ATOM 2374 C CA . TYR A 1 292 ? -21.010 4.245 4.669 1.00 84.88 292 TYR A CA 1
ATOM 2375 C C . TYR A 1 292 ? -21.687 3.286 3.677 1.00 84.88 292 TYR A C 1
ATOM 2377 O O . TYR A 1 292 ? -21.239 2.146 3.535 1.00 84.88 292 TYR A O 1
ATOM 2385 N N . GLY A 1 293 ? -22.718 3.742 2.960 1.00 83.69 293 GLY A N 1
ATOM 2386 C CA . GLY A 1 293 ? -23.505 2.935 2.018 1.00 83.69 293 GLY A CA 1
ATOM 2387 C C . GLY A 1 293 ? -22.678 2.192 0.967 1.00 83.69 293 GLY A C 1
ATOM 2388 O O . GLY A 1 293 ? -22.860 1.000 0.740 1.00 83.69 293 GLY A O 1
ATOM 2389 N N . GLU A 1 294 ? -21.648 2.844 0.423 1.00 82.12 294 GLU A N 1
ATOM 2390 C CA . GLU A 1 294 ? -20.714 2.246 -0.546 1.00 82.12 294 GLU A CA 1
ATOM 2391 C C . GLU A 1 294 ? -20.019 0.966 -0.057 1.00 82.12 294 GLU A C 1
ATOM 2393 O O . GLU A 1 294 ?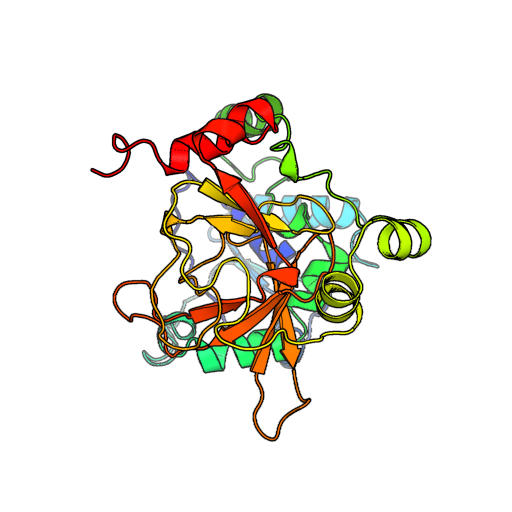 -19.570 0.160 -0.869 1.00 82.12 294 GLU A O 1
ATOM 2398 N N . LEU A 1 295 ? -19.889 0.767 1.258 1.00 84.25 295 LEU A N 1
ATOM 2399 C CA . LEU A 1 295 ? -19.252 -0.417 1.839 1.00 84.25 295 LEU A CA 1
ATOM 2400 C C . LEU A 1 295 ? -20.241 -1.568 2.071 1.00 84.25 295 LEU A C 1
ATOM 2402 O O . LEU A 1 295 ? -19.800 -2.674 2.391 1.00 84.25 295 LEU A O 1
ATOM 2406 N N . LEU A 1 296 ? -21.547 -1.355 1.869 1.00 87.19 296 LEU A N 1
ATOM 2407 C CA . LEU A 1 296 ? -22.555 -2.419 1.945 1.00 87.19 296 LEU A CA 1
ATOM 2408 C C . LEU A 1 296 ? -22.284 -3.535 0.932 1.00 87.19 296 LEU A C 1
ATOM 2410 O O . LEU A 1 296 ? -22.472 -4.704 1.262 1.00 87.19 296 LEU A O 1
ATOM 2414 N N . LYS A 1 297 ? -21.693 -3.200 -0.225 1.00 85.31 297 LYS A N 1
ATOM 2415 C CA . LYS A 1 297 ? -21.280 -4.165 -1.260 1.00 85.31 297 LYS A CA 1
ATOM 2416 C C . LYS A 1 297 ? -20.315 -5.247 -0.769 1.00 85.31 297 LYS A C 1
ATOM 2418 O O . LYS A 1 297 ? -20.223 -6.305 -1.380 1.00 85.31 297 LYS A O 1
ATOM 2423 N N . LEU A 1 298 ? -19.605 -5.021 0.343 1.00 80.25 298 LEU A N 1
ATOM 2424 C CA . LEU A 1 298 ? -18.760 -6.048 0.970 1.00 80.25 298 LEU A CA 1
ATOM 2425 C C . LEU A 1 298 ? -19.585 -7.225 1.517 1.00 80.25 298 LEU A C 1
ATOM 2427 O O . LEU A 1 298 ? -19.075 -8.344 1.619 1.00 80.25 298 LEU A O 1
ATOM 2431 N N . PHE A 1 299 ? -20.839 -6.963 1.886 1.00 83.88 299 PHE A N 1
ATOM 2432 C CA . PHE A 1 299 ? -21.755 -7.903 2.530 1.00 83.88 299 PHE A CA 1
ATOM 2433 C C . PHE A 1 299 ? -22.759 -8.532 1.557 1.00 83.88 299 PHE A C 1
ATOM 2435 O O . PHE A 1 299 ? -23.470 -9.461 1.946 1.00 83.88 299 PHE A O 1
ATOM 2442 N N . ASP A 1 300 ? -22.805 -8.070 0.307 1.00 82.62 300 ASP A N 1
ATOM 2443 C CA . ASP A 1 300 ? -23.677 -8.631 -0.718 1.00 82.62 300 ASP A CA 1
ATOM 2444 C C . ASP A 1 300 ? -23.090 -9.940 -1.256 1.00 82.62 300 ASP A C 1
ATOM 2446 O O . ASP A 1 300 ? -21.997 -10.014 -1.818 1.00 82.62 300 ASP A O 1
ATOM 2450 N N . THR A 1 301 ? -23.831 -11.026 -1.061 1.00 56.53 301 THR A N 1
ATOM 2451 C CA . THR A 1 301 ? -23.363 -12.404 -1.270 1.00 56.53 301 THR A CA 1
ATOM 2452 C C . THR A 1 301 ? -23.272 -12.811 -2.748 1.00 56.53 301 THR A C 1
ATOM 2454 O O . THR A 1 301 ? -22.783 -13.896 -3.050 1.00 56.53 301 THR A O 1
ATOM 2457 N N . ALA A 1 302 ? -23.698 -11.953 -3.682 1.00 43.12 302 ALA A N 1
ATOM 2458 C CA . ALA A 1 302 ? -23.728 -12.238 -5.120 1.00 43.12 302 ALA A CA 1
ATOM 2459 C C . ALA A 1 302 ? -22.363 -12.107 -5.830 1.00 43.12 302 ALA A C 1
ATOM 2461 O O . ALA A 1 302 ? -22.225 -12.567 -6.957 1.00 43.12 302 ALA A O 1
ATOM 2462 N N . ALA A 1 303 ? -21.345 -11.528 -5.182 1.00 38.03 303 ALA A N 1
ATOM 2463 C CA . ALA A 1 303 ? -20.010 -11.320 -5.762 1.00 38.03 303 ALA A CA 1
ATOM 2464 C C . ALA A 1 303 ? -18.971 -12.395 -5.366 1.00 38.03 303 ALA A C 1
ATOM 2466 O O . ALA A 1 303 ? -17.772 -12.175 -5.514 1.00 38.03 303 ALA A O 1
ATOM 2467 N N . ARG A 1 304 ? -19.408 -13.535 -4.807 1.00 39.84 304 ARG A N 1
ATOM 2468 C CA . ARG A 1 304 ? -18.527 -14.608 -4.293 1.00 39.84 304 ARG A CA 1
ATOM 2469 C C . ARG A 1 304 ? -18.568 -15.910 -5.113 1.00 39.84 304 ARG A C 1
ATOM 2471 O O . ARG A 1 304 ? -18.383 -16.980 -4.533 1.00 39.84 304 ARG A O 1
ATOM 2478 N N . GLN A 1 305 ? -18.814 -15.828 -6.423 1.00 29.86 305 GLN A N 1
ATOM 2479 C CA . GLN A 1 305 ? -18.531 -16.920 -7.370 1.00 29.86 305 GLN A CA 1
ATOM 2480 C C . GLN A 1 305 ? -17.320 -16.575 -8.228 1.00 29.86 305 GLN A C 1
ATOM 2482 O O . GLN A 1 305 ? -17.268 -15.421 -8.708 1.00 29.86 305 GLN A O 1
#

Foldseek 3Di:
DADDDDDDDDQQFWNLLLVLLLVPLQFQQADQQATQPGGHNNRGAEDEDADPVSLVSNVLSQVVVVVVVLDDDHGNYYYYHDDDDDDDDPCPPPVCVVPVPVVVVCCVVSCRVVVSCSRQNVNSPDRDDPRRHDPPVCCVVVVVVVVPPPQPQPPWAFDDPVVCVVQADPQLCCCFPVVDADDALPADPLPDQFFFFKAFPGGRHTWAGSVQWDNPVRRATKGLHTPDPQQWDWDWDPVDPDIWIFIAGDRNRTGFGTKDQCDDVVSPSIIDGGGNSRIDTDGLVCCVVVVNVVCNVVVDPPVPD

Nearest PDB structures (foldseek):
  1l1d-assembly2_B  TM=9.918E-01  e=3.460E-21  Neisseria gonorrhoeae
  3hch-assembly1_A  TM=9.843E-01  e=2.892E-21  Neisseria meningitidis serogroup A
  3hcg-assembly1_D  TM=9.859E-01  e=4.665E-21  Neisseria meningitidis serogroup A
  7e43-assembly1_B  TM=5.760E-01  e=6.590E-30  Helicobacter pylori 26695
  5fa9-assembly1_A  TM=5.752E-01  e=6.360E-27  Treponema denticola ATCC 35405